Protein AF-A0A3M1RI27-F1 (afdb_monomer_lite)

Radius of gyration: 29.54 Å; chains: 1; bounding box: 49×70×90 Å

Foldseek 3Di:
DDDDPVVVVVVVVVVVVVVQFFDWDWDAAPPQWIWIWGDSDPQKIKTKIFAQAQAKDQKGFFPKDFAPAFFDPVFKFKAKPVRHTWDWPDDDRGMTTTMHRGIAGHRGMIIMIIGTDGDPPPPPPPPPDDPDPDDDDDDDDDDDDDDDDDDDDDDDDDDDDDDDDDDDDDDDDDDDDDDDDDDDPPPVVVVVVVVVVVVVVVVVVVVD

Structure (mmCIF, N/CA/C/O backbone):
data_AF-A0A3M1RI27-F1
#
_entry.id   AF-A0A3M1RI27-F1
#
loop_
_atom_site.group_PDB
_atom_site.id
_atom_site.type_symbol
_atom_site.label_atom_id
_atom_site.label_alt_id
_atom_site.label_comp_id
_atom_site.label_asym_id
_atom_site.label_entity_id
_atom_site.label_seq_id
_atom_site.pdbx_PDB_ins_code
_atom_site.Cartn_x
_atom_site.Cartn_y
_atom_site.Cartn_z
_atom_site.occupancy
_atom_site.B_iso_or_equiv
_atom_site.auth_seq_id
_atom_site.auth_comp_id
_atom_site.auth_asym_id
_atom_site.auth_atom_id
_atom_site.pdbx_PDB_model_num
ATOM 1 N N . MET A 1 1 ? 31.074 27.716 27.803 1.00 48.69 1 MET A N 1
ATOM 2 C CA . MET A 1 1 ? 30.102 28.712 27.300 1.00 48.69 1 MET A CA 1
ATOM 3 C C . MET A 1 1 ? 28.713 28.119 27.474 1.00 48.69 1 MET A C 1
ATOM 5 O O . MET A 1 1 ? 28.502 27.005 27.017 1.00 48.69 1 MET A O 1
ATOM 9 N N . ARG A 1 2 ? 27.820 28.765 28.236 1.00 48.16 2 ARG A N 1
ATOM 10 C CA . ARG A 1 2 ? 26.441 28.278 28.415 1.00 48.16 2 ARG A CA 1
ATOM 11 C C . ARG A 1 2 ? 25.601 28.774 27.231 1.00 48.16 2 ARG A C 1
ATOM 13 O O . ARG A 1 2 ? 25.701 29.964 26.936 1.00 48.16 2 ARG A O 1
ATOM 20 N N . PRO A 1 3 ? 24.825 27.915 26.551 1.00 52.50 3 PRO A N 1
ATOM 21 C CA . PRO A 1 3 ? 23.955 28.362 25.471 1.00 52.50 3 PRO A CA 1
ATOM 22 C C . PRO A 1 3 ? 22.961 29.392 26.017 1.00 52.50 3 PRO A C 1
ATOM 24 O O . PRO A 1 3 ? 22.387 29.207 27.092 1.00 52.50 3 PRO A O 1
ATOM 27 N N . GLY A 1 4 ? 22.813 30.509 25.303 1.00 67.56 4 GLY A N 1
ATOM 28 C CA . GLY A 1 4 ? 21.856 31.552 25.662 1.00 67.56 4 GLY A CA 1
ATOM 29 C C . GLY A 1 4 ? 20.409 31.043 25.588 1.00 67.56 4 GLY A C 1
ATOM 30 O O . GLY A 1 4 ? 20.142 30.037 24.927 1.00 67.56 4 GLY A O 1
ATOM 31 N N . PRO A 1 5 ? 19.451 31.743 26.215 1.00 69.00 5 PRO A N 1
ATOM 32 C CA . PRO A 1 5 ? 18.048 31.320 26.258 1.00 69.00 5 PRO A CA 1
ATOM 33 C C . PRO A 1 5 ? 17.435 31.124 24.861 1.00 69.00 5 PRO A C 1
ATOM 35 O O . PRO A 1 5 ? 16.625 30.223 24.676 1.00 69.00 5 PRO A O 1
ATOM 38 N N . ALA A 1 6 ? 17.879 31.889 23.858 1.00 65.31 6 ALA A N 1
ATOM 39 C CA . ALA A 1 6 ? 17.462 31.722 22.464 1.00 65.31 6 ALA A CA 1
ATOM 40 C C . ALA A 1 6 ? 17.977 30.417 21.826 1.00 65.31 6 ALA A C 1
ATOM 42 O O . ALA A 1 6 ? 17.242 29.755 21.099 1.00 65.31 6 ALA A O 1
ATOM 43 N N . ALA A 1 7 ? 19.211 30.011 22.140 1.00 67.62 7 ALA A N 1
ATOM 44 C CA . ALA A 1 7 ? 19.771 28.744 21.675 1.00 67.62 7 ALA A CA 1
ATOM 45 C C . ALA A 1 7 ? 19.064 27.555 22.340 1.00 67.62 7 ALA A C 1
ATOM 47 O O . ALA A 1 7 ? 18.801 26.549 21.692 1.00 67.62 7 ALA A O 1
ATOM 48 N N . LEU A 1 8 ? 18.686 27.695 23.614 1.00 64.94 8 LEU A N 1
ATOM 49 C CA . LEU A 1 8 ? 17.921 26.672 24.324 1.00 64.94 8 LEU A CA 1
ATOM 50 C C . LEU A 1 8 ? 16.505 26.519 23.749 1.00 64.94 8 LEU A C 1
ATOM 52 O O . LEU A 1 8 ? 16.037 25.398 23.588 1.00 64.94 8 LEU A O 1
ATOM 56 N N . LEU A 1 9 ? 15.859 27.632 23.380 1.00 66.38 9 LEU A N 1
ATOM 57 C CA . LEU A 1 9 ? 14.550 27.627 22.723 1.00 66.38 9 LEU A CA 1
ATOM 58 C C . LEU A 1 9 ? 14.619 26.986 21.330 1.00 66.38 9 LEU A C 1
ATOM 60 O O . LEU A 1 9 ? 13.767 26.171 20.995 1.00 66.38 9 LEU A O 1
ATOM 64 N N . ALA A 1 10 ? 15.654 27.305 20.546 1.00 63.41 10 ALA A N 1
ATOM 65 C CA . ALA A 1 10 ? 15.881 26.711 19.230 1.00 63.41 10 ALA A CA 1
ATOM 66 C C . ALA A 1 10 ? 16.140 25.198 19.315 1.00 63.41 10 ALA A C 1
ATOM 68 O O . ALA A 1 10 ? 15.596 24.440 18.517 1.00 63.41 10 ALA A O 1
ATOM 69 N N . ILE A 1 11 ? 16.903 24.746 20.316 1.00 65.00 11 ILE A N 1
ATOM 70 C CA . ILE A 1 11 ? 17.117 23.316 20.583 1.00 65.00 11 ILE A CA 1
ATOM 71 C C . ILE A 1 11 ? 15.805 22.644 21.007 1.00 65.00 11 ILE A C 1
ATOM 73 O O . ILE A 1 11 ? 15.515 21.549 20.535 1.00 65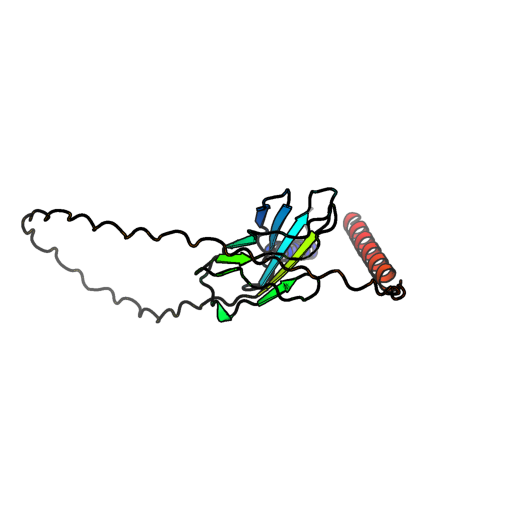.00 11 ILE A O 1
ATOM 77 N N . LEU A 1 12 ? 14.987 23.295 21.844 1.00 58.31 12 LEU A N 1
ATOM 78 C CA . LEU A 1 12 ? 13.684 22.758 22.252 1.00 58.31 12 LEU A CA 1
ATOM 79 C C . LEU A 1 12 ? 12.714 22.638 21.066 1.00 58.31 12 LEU A C 1
ATOM 81 O O . LEU A 1 12 ? 12.042 21.622 20.925 1.00 58.31 12 LEU A O 1
ATOM 85 N N . LEU A 1 13 ? 12.668 23.656 20.201 1.00 55.56 13 LEU A N 1
ATOM 86 C CA . LEU A 1 13 ? 11.855 23.674 18.980 1.00 55.56 13 LEU A CA 1
ATOM 87 C C . LEU A 1 13 ? 12.312 22.603 17.980 1.00 55.56 13 LEU A C 1
ATOM 89 O O . LEU A 1 13 ? 11.476 21.909 17.405 1.00 55.56 13 LEU A O 1
ATOM 93 N N . LEU A 1 14 ? 13.624 22.415 17.814 1.00 51.75 14 LEU A N 1
ATOM 94 C CA . LEU A 1 14 ? 14.180 21.387 16.932 1.00 51.75 14 LEU A CA 1
ATOM 95 C C . LEU A 1 14 ? 13.953 19.968 17.483 1.00 51.75 14 LEU A C 1
ATOM 97 O O . LEU A 1 14 ? 13.634 19.055 16.724 1.00 51.75 14 LEU A O 1
ATOM 101 N N . ALA A 1 15 ? 14.049 19.784 18.802 1.00 47.53 15 ALA A N 1
ATOM 102 C CA . ALA A 1 15 ? 13.750 18.513 19.458 1.00 47.53 15 ALA A CA 1
ATOM 103 C C . ALA A 1 15 ? 12.251 18.169 19.408 1.00 47.53 15 ALA A C 1
ATOM 105 O O . ALA A 1 15 ? 11.899 17.009 19.210 1.00 47.53 15 ALA A O 1
ATOM 106 N N . ALA A 1 16 ? 11.365 19.165 19.524 1.00 48.47 16 ALA A N 1
ATOM 107 C CA . ALA A 1 16 ? 9.922 18.972 19.391 1.00 48.47 16 ALA A CA 1
ATOM 108 C C . ALA A 1 16 ? 9.515 18.574 17.960 1.00 48.47 16 ALA A C 1
ATOM 110 O O . ALA A 1 16 ? 8.649 17.720 17.792 1.00 48.47 16 ALA A O 1
ATOM 111 N N . ALA A 1 17 ? 10.176 19.126 16.936 1.00 46.75 17 ALA A N 1
ATOM 112 C CA . ALA A 1 17 ? 9.945 18.746 15.540 1.00 46.75 17 ALA A CA 1
ATOM 113 C C . ALA A 1 17 ? 10.439 17.321 15.217 1.00 46.75 17 ALA A C 1
ATOM 115 O O . ALA A 1 17 ? 9.828 16.622 14.414 1.00 46.75 17 ALA A O 1
ATOM 116 N N . ALA A 1 18 ? 11.514 16.862 15.865 1.00 47.16 18 ALA A N 1
ATOM 117 C CA . ALA A 1 18 ? 12.015 15.494 15.708 1.00 47.16 18 ALA A CA 1
ATOM 118 C C . ALA A 1 18 ? 11.175 14.445 16.466 1.00 47.16 18 ALA A C 1
ATOM 120 O O . ALA A 1 18 ? 11.211 13.266 16.122 1.00 47.16 18 ALA A O 1
ATOM 121 N N . ALA A 1 19 ? 10.406 14.859 17.480 1.00 45.66 19 ALA A N 1
ATOM 122 C CA . ALA A 1 19 ? 9.627 13.960 18.332 1.00 45.66 19 ALA A CA 1
ATOM 123 C C . ALA A 1 19 ? 8.289 13.497 17.723 1.00 45.66 19 ALA A C 1
ATOM 125 O O . ALA A 1 19 ? 7.669 12.592 18.277 1.00 45.66 19 ALA A O 1
ATOM 126 N N . SER A 1 20 ? 7.835 14.080 16.603 1.00 50.16 20 SER A N 1
ATOM 127 C CA . SER A 1 20 ? 6.576 13.684 15.944 1.00 50.16 20 SER A CA 1
ATOM 128 C C . SER A 1 20 ? 6.766 12.873 14.657 1.00 50.16 20 SER A C 1
ATOM 130 O O . SER A 1 20 ? 5.820 12.728 13.881 1.00 50.16 20 SER A O 1
ATOM 132 N N . ALA A 1 21 ? 7.969 12.361 14.388 1.00 54.22 21 ALA A N 1
ATOM 133 C CA . ALA A 1 21 ? 8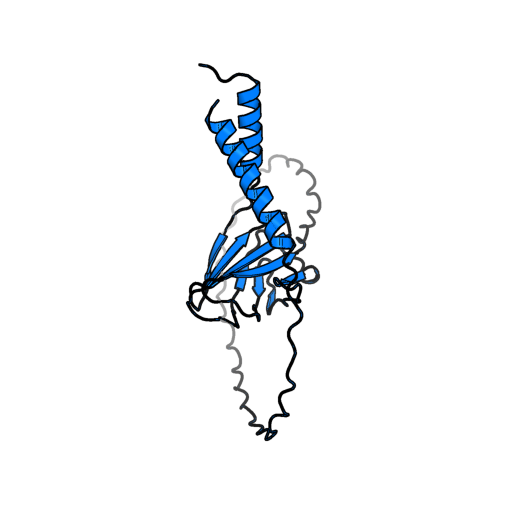.176 11.487 13.242 1.00 54.22 21 ALA A CA 1
ATOM 134 C C . ALA A 1 21 ? 7.445 10.156 13.477 1.00 54.22 21 ALA A C 1
ATOM 136 O O . ALA A 1 21 ? 7.766 9.408 14.400 1.00 54.22 21 ALA A O 1
ATOM 137 N N . ALA A 1 22 ? 6.44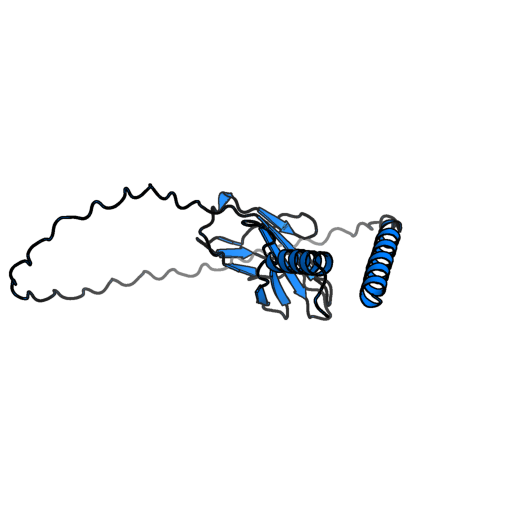2 9.882 12.645 1.00 62.84 22 ALA A N 1
ATOM 138 C CA . ALA A 1 22 ? 5.734 8.613 12.631 1.00 62.84 22 ALA A CA 1
ATOM 139 C C . ALA A 1 22 ? 6.709 7.429 12.509 1.00 62.84 22 ALA A C 1
ATOM 141 O O . ALA A 1 22 ? 7.702 7.550 11.782 1.00 62.84 22 ALA A O 1
ATOM 142 N N . PRO A 1 23 ? 6.441 6.286 13.166 1.00 64.69 23 PRO A N 1
ATOM 143 C CA . PRO A 1 23 ? 7.264 5.095 12.999 1.00 64.69 23 PRO A CA 1
ATOM 144 C C . PRO A 1 23 ? 7.337 4.713 11.514 1.00 64.69 23 PRO A C 1
ATOM 146 O O . PRO A 1 23 ? 6.322 4.677 10.816 1.00 64.69 23 PRO A O 1
ATOM 149 N N . ILE A 1 24 ? 8.563 4.481 11.040 1.00 78.38 24 ILE A N 1
ATOM 150 C CA . ILE A 1 24 ? 8.859 4.026 9.682 1.00 78.38 24 ILE A CA 1
ATOM 151 C C . ILE A 1 24 ? 9.157 2.534 9.774 1.00 78.38 24 ILE A C 1
ATOM 153 O O . ILE A 1 24 ? 10.177 2.143 10.343 1.00 78.38 24 ILE A O 1
ATOM 157 N N . GLU A 1 25 ? 8.286 1.704 9.212 1.00 86.00 25 GLU A N 1
ATOM 158 C CA . GLU A 1 25 ? 8.499 0.258 9.135 1.00 86.00 25 GLU A CA 1
ATOM 159 C C . GLU A 1 25 ? 8.934 -0.122 7.722 1.00 86.00 25 GLU A C 1
ATOM 161 O O . GLU A 1 25 ? 8.322 0.309 6.747 1.00 86.00 25 GLU A O 1
ATOM 166 N N . ARG A 1 26 ? 9.999 -0.923 7.601 1.00 89.50 26 ARG A N 1
ATOM 167 C CA . ARG A 1 26 ? 10.452 -1.477 6.320 1.00 89.50 26 ARG A CA 1
ATOM 168 C C . ARG A 1 26 ? 10.297 -2.991 6.326 1.00 89.50 26 ARG A C 1
ATOM 170 O O . ARG A 1 26 ? 10.786 -3.661 7.233 1.00 89.50 26 ARG A O 1
ATOM 177 N N . THR A 1 27 ? 9.682 -3.525 5.282 1.00 92.25 27 THR A N 1
ATOM 178 C CA . THR A 1 27 ? 9.481 -4.960 5.076 1.00 92.25 27 THR A CA 1
ATOM 179 C C . THR A 1 27 ? 9.906 -5.324 3.662 1.00 92.25 27 THR A C 1
ATOM 181 O O . THR A 1 27 ? 9.570 -4.622 2.716 1.00 92.25 27 THR A O 1
ATOM 184 N N . GLU A 1 28 ? 10.657 -6.408 3.497 1.00 93.56 28 GLU A N 1
ATOM 185 C CA . GLU A 1 28 ? 11.000 -6.907 2.163 1.00 93.56 28 GLU A CA 1
ATOM 186 C C . GLU A 1 28 ? 9.857 -7.779 1.630 1.00 93.56 28 GLU A C 1
ATOM 188 O O . GLU A 1 28 ? 9.386 -8.692 2.311 1.00 93.56 28 GLU A O 1
ATOM 193 N N . LEU A 1 29 ? 9.400 -7.472 0.419 1.00 92.50 29 LEU A N 1
ATOM 194 C CA . LEU A 1 29 ? 8.396 -8.224 -0.322 1.00 92.50 29 LEU A CA 1
ATOM 195 C C . LEU A 1 29 ? 9.076 -9.140 -1.349 1.00 92.50 29 LEU A C 1
ATOM 197 O O . LEU A 1 29 ? 10.262 -9.012 -1.671 1.00 92.50 29 LEU A O 1
ATOM 201 N N . ALA A 1 30 ? 8.301 -10.071 -1.902 1.00 90.25 30 ALA A N 1
ATOM 202 C CA . ALA A 1 30 ? 8.761 -10.897 -3.009 1.00 90.25 30 ALA A CA 1
ATOM 203 C C . ALA A 1 30 ? 9.161 -10.038 -4.226 1.00 90.25 30 ALA A C 1
ATOM 205 O O . ALA A 1 30 ? 8.657 -8.937 -4.438 1.00 90.25 30 ALA A O 1
ATOM 206 N N . GLY A 1 31 ? 10.074 -10.562 -5.049 1.00 89.56 31 GLY A N 1
ATOM 207 C CA . GLY A 1 31 ? 10.472 -9.897 -6.293 1.00 89.56 31 GLY A CA 1
ATOM 208 C C . GLY A 1 31 ? 11.436 -8.719 -6.121 1.00 89.56 31 GLY A C 1
ATOM 209 O O . GLY A 1 31 ? 11.497 -7.872 -7.007 1.00 89.56 31 GLY A O 1
ATOM 210 N N . ASN A 1 32 ? 12.207 -8.676 -5.025 1.00 94.19 32 ASN A N 1
ATOM 211 C CA . ASN A 1 32 ? 13.202 -7.626 -4.749 1.00 94.19 32 ASN A CA 1
ATOM 212 C C . ASN A 1 32 ? 12.566 -6.223 -4.655 1.00 94.19 32 ASN A C 1
ATOM 214 O O . ASN A 1 32 ? 13.067 -5.240 -5.207 1.00 94.19 32 ASN A O 1
ATOM 218 N N . ILE A 1 33 ? 11.418 -6.166 -3.977 1.00 95.62 33 ILE A N 1
ATOM 219 C CA . ILE A 1 33 ? 10.668 -4.948 -3.682 1.00 95.62 33 ILE A CA 1
ATOM 220 C C . ILE A 1 33 ? 10.691 -4.731 -2.172 1.00 95.62 33 ILE A C 1
ATOM 222 O O . ILE A 1 33 ? 10.408 -5.661 -1.425 1.00 95.62 33 ILE A O 1
ATOM 226 N N . SER A 1 34 ? 10.944 -3.511 -1.708 1.00 95.25 34 SER A N 1
ATOM 227 C CA . SER A 1 34 ? 10.737 -3.170 -0.295 1.00 95.25 34 SER A CA 1
ATOM 228 C C . SER A 1 34 ? 9.443 -2.392 -0.113 1.00 95.25 34 SER A C 1
ATOM 230 O O . SER A 1 34 ? 9.173 -1.451 -0.854 1.00 95.25 34 SER A O 1
ATOM 232 N N . LEU A 1 35 ? 8.679 -2.734 0.913 1.00 95.62 35 LEU A N 1
ATOM 233 C CA . LEU A 1 35 ? 7.596 -1.924 1.444 1.00 95.62 35 LEU A CA 1
ATOM 234 C C . LEU A 1 35 ? 8.139 -1.032 2.559 1.00 95.62 35 LEU A C 1
ATOM 236 O O . LEU A 1 35 ? 8.796 -1.515 3.479 1.00 95.62 35 LEU A O 1
ATOM 240 N N . ILE A 1 36 ? 7.849 0.261 2.489 1.00 94.69 36 ILE A N 1
ATOM 241 C CA . ILE A 1 36 ? 8.077 1.218 3.569 1.00 94.69 36 ILE A CA 1
ATOM 242 C C . ILE A 1 36 ? 6.720 1.788 3.970 1.00 94.69 36 ILE A C 1
ATOM 244 O O . ILE A 1 36 ? 6.064 2.448 3.166 1.00 94.69 36 ILE A O 1
ATOM 248 N N . THR A 1 37 ? 6.320 1.554 5.212 1.00 93.50 37 THR A N 1
ATOM 249 C CA . THR A 1 37 ? 5.065 2.039 5.786 1.00 93.50 37 THR A CA 1
ATOM 250 C C . THR A 1 37 ? 5.353 3.224 6.694 1.00 93.50 37 THR A C 1
ATOM 252 O O . THR A 1 37 ? 6.189 3.138 7.594 1.00 93.50 37 THR A O 1
AT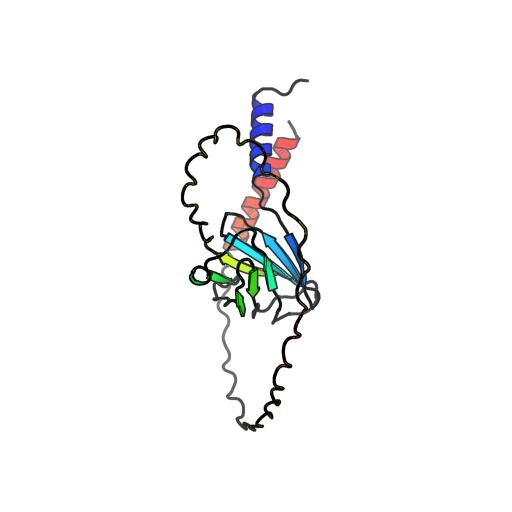OM 255 N N . THR A 1 38 ? 4.652 4.333 6.473 1.00 91.62 38 THR A N 1
ATOM 256 C CA . THR A 1 38 ? 4.684 5.511 7.349 1.00 91.62 38 THR A CA 1
ATOM 257 C C . THR A 1 38 ? 3.265 5.946 7.696 1.00 91.62 38 THR A C 1
ATOM 259 O O . THR A 1 38 ? 2.348 5.743 6.904 1.00 91.62 38 THR A O 1
ATOM 262 N N . SER A 1 39 ? 3.061 6.533 8.879 1.00 89.69 39 SER A N 1
ATOM 263 C CA . SER A 1 39 ? 1.737 6.975 9.349 1.00 89.69 39 SER A CA 1
ATOM 264 C C . SER A 1 39 ? 1.783 8.420 9.848 1.00 89.69 39 SER A C 1
ATOM 266 O O . SER A 1 39 ? 1.931 8.650 11.045 1.00 89.69 39 SER A O 1
ATOM 268 N N . PRO A 1 40 ? 1.735 9.417 8.948 1.00 83.75 40 PRO A N 1
ATOM 269 C CA . PRO A 1 40 ? 1.915 10.819 9.331 1.00 83.75 40 PRO A CA 1
ATOM 270 C C . PRO A 1 40 ? 0.827 11.325 10.291 1.00 83.75 40 PRO A C 1
ATOM 272 O O . PRO A 1 40 ? 1.078 12.256 11.051 1.00 83.75 40 PRO A O 1
ATOM 275 N N . GLU A 1 41 ? -0.353 10.704 10.283 1.00 85.50 41 GLU A N 1
ATOM 276 C CA . GLU A 1 41 ? -1.444 10.970 11.216 1.00 85.50 41 GLU A CA 1
ATOM 277 C C . GLU A 1 41 ? -2.219 9.683 11.530 1.00 85.50 41 GLU A C 1
ATOM 279 O O . GLU A 1 41 ? -2.170 8.702 10.783 1.00 85.50 41 GLU A O 1
ATOM 284 N N . ALA A 1 42 ? -2.937 9.675 12.656 1.00 83.75 42 ALA A N 1
ATOM 285 C CA . ALA A 1 42 ? -3.719 8.516 13.071 1.00 83.75 42 ALA A CA 1
ATOM 286 C C . ALA A 1 42 ? -4.807 8.194 12.036 1.00 83.75 42 ALA A C 1
ATOM 288 O O . ALA A 1 42 ? -5.627 9.047 11.705 1.00 83.75 42 ALA A O 1
ATOM 289 N N . GLY A 1 43 ? -4.826 6.951 11.555 1.00 87.31 43 GLY A N 1
ATOM 290 C CA . GLY A 1 43 ? -5.765 6.526 10.517 1.00 87.31 43 GLY A CA 1
ATOM 291 C C . GLY A 1 43 ? -5.317 6.844 9.092 1.00 87.31 43 GLY A C 1
ATOM 292 O O . GLY A 1 43 ? -6.046 6.518 8.166 1.00 87.31 43 GLY A O 1
ATOM 293 N N . TYR A 1 44 ? -4.131 7.421 8.883 1.00 91.62 44 TYR A N 1
ATOM 294 C CA . TYR A 1 44 ? -3.566 7.631 7.552 1.00 91.62 44 TYR A CA 1
ATOM 295 C C . TYR A 1 44 ? -2.192 6.979 7.431 1.00 91.62 44 TYR A C 1
ATOM 297 O O . TYR A 1 44 ? -1.340 7.098 8.317 1.00 91.62 44 TYR A O 1
ATOM 305 N N . TYR A 1 45 ? -1.968 6.307 6.308 1.00 92.88 45 TYR A N 1
ATOM 306 C CA . TYR A 1 45 ? -0.755 5.564 6.012 1.00 92.88 45 TYR A CA 1
ATOM 307 C C . TYR A 1 45 ? -0.284 5.851 4.589 1.00 92.88 45 TYR A C 1
ATOM 309 O O . TYR A 1 45 ? -1.080 5.975 3.658 1.00 92.88 45 TYR A O 1
ATOM 317 N N . ILE A 1 46 ? 1.031 5.914 4.412 1.00 94.50 46 ILE A N 1
ATOM 318 C CA . ILE A 1 46 ? 1.680 5.954 3.105 1.00 94.50 46 ILE A CA 1
ATOM 319 C C . ILE A 1 46 ? 2.501 4.677 2.979 1.00 94.50 46 ILE A C 1
ATOM 321 O O . ILE A 1 46 ? 3.424 4.439 3.758 1.00 94.50 46 ILE A O 1
ATOM 325 N N . LEU A 1 47 ? 2.154 3.863 1.988 1.00 95.44 47 LEU A N 1
ATOM 326 C CA . LEU A 1 47 ? 2.834 2.615 1.670 1.00 95.44 47 LEU A CA 1
ATOM 327 C C . LEU A 1 47 ? 3.699 2.857 0.439 1.00 95.44 47 LEU A C 1
ATOM 329 O O . LEU A 1 47 ? 3.178 2.963 -0.669 1.00 95.44 47 LEU A O 1
ATOM 333 N N . ALA A 1 48 ? 5.008 2.992 0.620 1.00 95.50 48 ALA A N 1
ATOM 334 C CA . ALA A 1 48 ? 5.947 3.157 -0.480 1.00 95.50 48 ALA A CA 1
ATOM 335 C C . ALA A 1 48 ? 6.525 1.800 -0.898 1.00 95.50 48 ALA A C 1
ATOM 337 O O . ALA A 1 48 ? 7.096 1.081 -0.083 1.00 95.50 48 ALA A O 1
ATOM 338 N N . LEU A 1 49 ? 6.395 1.470 -2.179 1.00 96.38 49 LEU A N 1
ATOM 339 C CA . LEU A 1 49 ? 6.941 0.263 -2.795 1.00 96.38 49 LEU A CA 1
ATOM 340 C C . LEU A 1 49 ? 8.208 0.653 -3.546 1.00 96.38 49 LEU A C 1
ATOM 342 O O . LEU A 1 49 ? 8.125 1.398 -4.517 1.00 96.38 49 LEU A O 1
ATOM 346 N N . VAL A 1 50 ? 9.367 0.180 -3.108 1.00 96.19 50 VAL A N 1
ATOM 347 C CA . VAL A 1 50 ? 10.665 0.490 -3.716 1.00 96.19 50 VAL A CA 1
ATOM 348 C C . VAL A 1 50 ? 11.106 -0.683 -4.575 1.00 96.19 50 VAL A C 1
ATOM 350 O O . VAL A 1 50 ? 11.277 -1.785 -4.063 1.00 96.19 50 VAL A O 1
ATOM 353 N N . ASN A 1 51 ? 11.297 -0.445 -5.869 1.00 96.62 51 ASN A N 1
ATOM 354 C CA . ASN A 1 51 ? 11.783 -1.446 -6.805 1.00 96.62 51 ASN A CA 1
ATOM 355 C C . ASN A 1 51 ? 13.311 -1.441 -6.842 1.00 96.62 51 ASN A C 1
ATOM 357 O O . ASN A 1 51 ? 13.897 -0.479 -7.318 1.00 96.62 51 ASN A O 1
ATOM 361 N N . HIS A 1 52 ? 13.958 -2.518 -6.393 1.00 96.44 52 HIS A N 1
ATOM 362 C CA . HIS A 1 52 ? 15.423 -2.654 -6.466 1.00 96.44 52 HIS A CA 1
ATOM 363 C C . HIS A 1 52 ? 15.900 -3.373 -7.730 1.00 96.44 52 HIS A C 1
ATOM 365 O O . HIS A 1 52 ? 17.088 -3.653 -7.877 1.00 96.44 52 HIS A O 1
ATOM 371 N N . ASN A 1 53 ? 14.985 -3.700 -8.643 1.00 95.50 53 ASN A N 1
ATOM 372 C CA . ASN A 1 53 ? 15.327 -4.280 -9.932 1.00 95.50 53 ASN A CA 1
ATOM 373 C C . ASN A 1 53 ? 15.723 -3.188 -10.935 1.00 95.50 53 ASN A C 1
ATOM 375 O O . ASN A 1 53 ? 15.241 -2.055 -10.893 1.00 95.50 53 ASN A O 1
ATOM 379 N N . ASP A 1 54 ? 16.528 -3.579 -11.915 1.00 96.62 54 ASP A N 1
ATOM 380 C CA . ASP A 1 54 ? 16.899 -2.794 -13.096 1.00 96.62 54 ASP A CA 1
ATOM 381 C C . ASP A 1 54 ? 15.852 -2.867 -14.227 1.00 96.62 54 ASP A C 1
ATOM 383 O O . ASP A 1 54 ? 16.081 -2.389 -15.338 1.00 96.62 54 ASP A O 1
ATOM 387 N N . ARG A 1 55 ? 14.666 -3.412 -13.934 1.00 95.19 55 ARG A N 1
ATOM 388 C CA . ARG A 1 55 ? 13.540 -3.557 -14.862 1.00 95.19 55 ARG A CA 1
ATOM 389 C C . ARG A 1 55 ? 12.220 -3.119 -14.238 1.00 95.19 55 ARG A C 1
ATOM 391 O O . ARG A 1 55 ? 12.089 -3.037 -13.017 1.00 95.19 55 ARG A O 1
ATOM 398 N N . ASN A 1 56 ? 11.229 -2.901 -15.098 1.00 96.19 56 ASN A N 1
ATOM 399 C CA . ASN A 1 56 ? 9.862 -2.603 -14.685 1.00 96.19 56 ASN A CA 1
ATOM 400 C C . ASN A 1 56 ? 9.243 -3.773 -13.913 1.00 96.19 56 ASN A C 1
ATOM 402 O O . ASN A 1 56 ? 9.377 -4.931 -14.316 1.00 96.19 56 ASN A O 1
ATOM 406 N N . VAL A 1 57 ? 8.493 -3.447 -12.861 1.00 94.81 57 VAL A N 1
ATOM 407 C CA . VAL A 1 57 ? 7.606 -4.380 -12.156 1.00 94.81 57 VAL A CA 1
ATOM 408 C C . VAL A 1 57 ? 6.190 -3.832 -12.254 1.00 94.81 57 VAL A C 1
ATOM 410 O O . VAL A 1 57 ? 5.916 -2.743 -11.771 1.00 94.81 57 VAL A O 1
ATOM 413 N N . THR A 1 58 ? 5.293 -4.546 -12.923 1.00 91.94 58 THR A N 1
ATOM 414 C CA . THR A 1 58 ? 3.923 -4.068 -13.195 1.00 91.94 58 THR A CA 1
ATOM 415 C C . THR A 1 58 ? 2.898 -4.557 -12.183 1.00 91.94 58 THR A C 1
ATOM 417 O O . THR A 1 58 ? 1.768 -4.078 -12.176 1.00 91.94 58 THR A O 1
ATOM 420 N N . PHE A 1 59 ? 3.288 -5.516 -11.349 1.00 92.56 59 PHE A N 1
ATOM 421 C CA . PHE A 1 59 ? 2.395 -6.196 -10.433 1.00 92.56 59 PHE A CA 1
ATOM 422 C C . PHE A 1 59 ? 3.146 -6.567 -9.158 1.00 92.56 59 PHE A C 1
ATOM 424 O O . PHE A 1 59 ? 4.191 -7.218 -9.222 1.00 92.56 59 PHE A O 1
ATOM 431 N N . VAL A 1 60 ? 2.614 -6.146 -8.012 1.00 93.62 60 VAL A N 1
ATOM 432 C CA . VAL A 1 60 ? 3.115 -6.531 -6.689 1.00 93.62 60 VAL A CA 1
ATOM 433 C C . VAL A 1 60 ? 1.940 -7.004 -5.846 1.00 93.62 60 VAL A C 1
ATOM 435 O O . VAL A 1 60 ? 1.028 -6.235 -5.542 1.00 93.62 60 VAL A O 1
ATOM 438 N N . GLU A 1 61 ? 1.973 -8.274 -5.466 1.00 92.94 61 GLU A N 1
ATOM 439 C CA . GLU A 1 61 ? 1.005 -8.897 -4.565 1.00 92.94 61 GLU A CA 1
ATOM 440 C C . GLU A 1 61 ? 1.550 -8.982 -3.136 1.00 92.94 61 GLU A C 1
ATOM 442 O O . GLU A 1 61 ? 2.737 -8.770 -2.884 1.00 92.94 61 GLU A O 1
ATOM 447 N N . GLY A 1 62 ? 0.676 -9.310 -2.185 1.00 89.12 62 GLY A N 1
ATOM 448 C CA . GLY A 1 62 ? 1.109 -9.598 -0.819 1.00 89.12 62 GLY A CA 1
ATOM 449 C C . GLY A 1 62 ? 1.482 -8.361 0.002 1.00 89.12 62 GLY A C 1
ATOM 450 O O . GLY A 1 62 ? 2.218 -8.483 0.979 1.00 89.12 62 GLY A O 1
ATOM 451 N N . ILE A 1 63 ? 0.996 -7.172 -0.372 1.00 93.75 63 ILE A N 1
ATOM 452 C CA . ILE A 1 63 ? 1.280 -5.927 0.354 1.00 93.75 63 ILE A CA 1
ATOM 453 C C . ILE A 1 63 ? 0.412 -5.903 1.612 1.00 93.75 63 ILE A C 1
ATOM 455 O O . ILE A 1 63 ? -0.729 -5.442 1.591 1.00 93.75 63 ILE A O 1
ATOM 459 N N . GLY A 1 64 ? 0.939 -6.475 2.690 1.00 92.19 64 GLY A N 1
ATOM 460 C CA . GLY A 1 64 ? 0.265 -6.569 3.978 1.00 92.19 64 GLY A CA 1
ATOM 461 C C . GLY A 1 64 ? 0.647 -5.427 4.909 1.00 92.19 64 GLY A C 1
ATOM 462 O O . GLY A 1 64 ? 1.825 -5.112 5.068 1.00 92.19 64 GLY A O 1
ATOM 463 N N . ILE A 1 65 ? -0.350 -4.856 5.575 1.00 92.00 65 ILE A N 1
ATOM 464 C CA . ILE A 1 65 ? -0.158 -3.919 6.680 1.00 92.00 65 ILE A CA 1
ATOM 465 C C . ILE A 1 65 ? -0.855 -4.433 7.931 1.00 92.00 65 ILE A C 1
ATOM 467 O O . ILE A 1 65 ? -1.958 -4.976 7.863 1.00 92.00 65 ILE A O 1
ATOM 471 N N . ASN A 1 66 ? -0.206 -4.237 9.076 1.00 90.88 66 ASN A N 1
ATOM 472 C CA . ASN A 1 66 ? -0.762 -4.543 10.385 1.00 90.88 66 ASN A CA 1
ATOM 473 C C . ASN A 1 66 ? -0.956 -3.241 11.154 1.00 90.88 66 ASN A C 1
ATOM 475 O O . ASN A 1 66 ? -0.083 -2.377 11.184 1.00 90.88 66 ASN A O 1
ATOM 479 N N . LEU A 1 67 ? -2.120 -3.110 11.768 1.00 88.38 67 LEU A N 1
ATOM 480 C CA . LEU A 1 67 ? -2.557 -1.928 12.483 1.00 88.38 67 LEU A CA 1
ATOM 481 C C . LEU A 1 67 ? -2.608 -2.245 13.975 1.00 88.38 67 LEU A C 1
ATOM 483 O O . LEU A 1 67 ? -2.888 -3.367 14.396 1.00 88.38 67 LEU A O 1
ATOM 487 N N . SER A 1 68 ? -2.339 -1.242 14.802 1.00 85.75 68 SER A N 1
ATOM 488 C CA . SER A 1 68 ? -2.340 -1.398 16.259 1.00 85.75 68 SER A CA 1
ATOM 489 C C . SER A 1 68 ? -3.746 -1.423 16.871 1.00 85.75 68 SER A C 1
ATOM 491 O O . SER A 1 68 ? -3.889 -1.739 18.051 1.00 85.75 68 SER A O 1
ATOM 493 N N . TYR A 1 69 ? -4.780 -1.120 16.086 1.00 88.06 69 TYR A N 1
ATOM 494 C CA . TYR A 1 69 ? -6.170 -0.998 16.516 1.00 88.06 69 TYR A CA 1
ATOM 495 C C . TYR A 1 69 ? -7.119 -1.718 15.548 1.00 88.06 69 TYR A C 1
ATOM 497 O O . TYR A 1 69 ? -6.780 -1.886 14.372 1.00 88.06 69 TYR A O 1
ATOM 505 N N . PRO A 1 70 ? -8.304 -2.142 16.026 1.00 89.75 70 PRO A N 1
ATOM 506 C CA . PRO A 1 70 ? -9.333 -2.701 15.164 1.00 89.75 70 PRO A CA 1
ATOM 507 C C . PRO A 1 70 ? -9.856 -1.656 14.171 1.00 89.75 70 PRO A C 1
ATOM 509 O O . PRO A 1 70 ? -10.071 -0.495 14.533 1.00 89.75 70 PRO A O 1
ATOM 512 N N . ILE A 1 71 ? -10.073 -2.064 12.924 1.00 90.69 71 ILE A N 1
ATOM 513 C CA . ILE A 1 71 ? -10.527 -1.183 11.839 1.00 90.69 71 ILE A CA 1
ATOM 514 C C . ILE A 1 71 ? -11.968 -1.441 11.432 1.00 90.69 71 ILE A C 1
ATOM 516 O O . ILE A 1 71 ? -12.454 -2.565 11.492 1.00 90.69 71 ILE A O 1
ATOM 520 N N . ASP A 1 72 ? -12.634 -0.382 10.975 1.00 89.69 72 ASP A N 1
ATOM 521 C CA . ASP A 1 72 ? -13.917 -0.478 10.286 1.00 89.69 72 ASP A CA 1
ATOM 522 C C . ASP A 1 72 ? -13.661 -0.766 8.794 1.00 89.69 72 ASP A C 1
ATOM 524 O O . ASP A 1 72 ? -13.165 0.126 8.094 1.00 89.69 72 ASP A O 1
ATOM 528 N N . PRO A 1 73 ? -13.991 -1.963 8.270 1.00 86.88 73 PRO A N 1
ATOM 529 C CA . PRO A 1 73 ? -13.744 -2.303 6.869 1.00 86.88 73 PRO A CA 1
ATOM 530 C C . PRO A 1 73 ? -14.424 -1.350 5.881 1.00 86.88 73 PRO A C 1
ATOM 532 O O . PRO A 1 73 ? -13.900 -1.124 4.795 1.00 86.88 73 PRO A O 1
ATOM 535 N N . ALA A 1 74 ? -15.560 -0.752 6.260 1.00 87.69 74 ALA A N 1
ATOM 536 C CA . ALA A 1 74 ? -16.297 0.181 5.408 1.00 87.69 74 ALA A CA 1
ATOM 537 C C . ALA A 1 74 ? -15.609 1.551 5.274 1.00 87.69 74 ALA A C 1
ATOM 539 O O . ALA A 1 74 ? -16.002 2.367 4.444 1.00 87.69 74 ALA A O 1
ATOM 540 N N . SER A 1 75 ? -14.594 1.815 6.100 1.00 88.69 75 SER A N 1
ATOM 541 C CA . SER A 1 75 ? -13.870 3.087 6.142 1.00 88.69 75 SER A CA 1
ATOM 542 C C . SER A 1 75 ? -12.539 3.076 5.390 1.00 88.69 75 SER A C 1
ATOM 544 O O . SER A 1 75 ? -11.830 4.082 5.402 1.00 88.69 75 SER A O 1
ATOM 546 N N . ILE A 1 76 ? -12.180 1.945 4.777 1.00 94.50 76 ILE A N 1
ATOM 547 C CA . ILE A 1 76 ? -10.917 1.785 4.060 1.00 94.50 76 ILE A CA 1
ATOM 548 C C . ILE A 1 76 ? -11.015 2.517 2.727 1.00 94.50 76 ILE A C 1
ATOM 550 O O . ILE A 1 76 ? -11.862 2.205 1.894 1.00 94.50 76 ILE A O 1
ATOM 554 N N . HIS A 1 77 ? -10.110 3.462 2.510 1.00 95.94 77 HIS A N 1
ATOM 555 C CA . HIS A 1 77 ? -9.961 4.130 1.228 1.00 95.94 77 HIS A CA 1
ATOM 556 C C . HIS A 1 77 ? -8.484 4.179 0.858 1.00 95.94 77 HIS A C 1
ATOM 558 O O . HIS A 1 77 ? -7.669 4.748 1.585 1.00 95.94 77 HIS A O 1
ATOM 564 N N . ALA A 1 78 ? -8.137 3.580 -0.278 1.00 96.31 78 ALA A N 1
ATOM 565 C CA . ALA A 1 78 ? -6.765 3.511 -0.749 1.00 96.31 78 ALA A CA 1
ATOM 566 C C . ALA A 1 78 ? -6.653 3.938 -2.212 1.00 96.31 78 ALA A C 1
ATOM 568 O O . ALA A 1 78 ? -7.460 3.539 -3.052 1.00 96.31 78 ALA A O 1
ATOM 569 N N . VAL A 1 79 ? -5.637 4.745 -2.517 1.00 96.19 79 VAL A N 1
ATOM 570 C CA . VAL A 1 79 ? -5.346 5.226 -3.874 1.00 96.19 79 VAL A CA 1
ATOM 571 C C . VAL A 1 79 ? -3.857 5.168 -4.183 1.00 96.19 79 VAL A C 1
ATOM 573 O O . VAL A 1 79 ? -3.029 5.304 -3.285 1.00 96.19 79 VAL A O 1
ATOM 576 N N . ASP A 1 80 ? -3.495 4.978 -5.449 1.00 94.06 80 ASP A N 1
ATOM 577 C CA . ASP A 1 80 ? -2.099 4.989 -5.889 1.00 94.06 80 ASP A CA 1
ATOM 578 C C . ASP A 1 80 ? -1.547 6.414 -6.125 1.00 94.06 80 ASP A C 1
ATOM 580 O O . ASP A 1 80 ? -2.237 7.423 -5.964 1.00 94.06 80 ASP A O 1
ATOM 584 N N . ASN A 1 81 ? -0.280 6.502 -6.549 1.00 89.31 81 ASN A N 1
ATOM 585 C CA . ASN A 1 81 ? 0.381 7.745 -6.984 1.00 89.31 81 ASN A CA 1
ATOM 586 C C . ASN A 1 81 ? -0.408 8.576 -8.012 1.00 89.31 81 ASN A C 1
ATOM 588 O O . ASN A 1 81 ? -0.181 9.779 -8.119 1.00 89.31 81 ASN A O 1
ATOM 592 N N . TYR A 1 82 ? -1.275 7.937 -8.794 1.00 90.50 82 TYR A N 1
ATOM 593 C CA . TYR A 1 82 ? -2.057 8.543 -9.867 1.00 90.50 82 TYR A CA 1
ATOM 594 C C . TYR A 1 82 ? -3.524 8.730 -9.465 1.00 90.50 82 TYR A C 1
ATOM 596 O O . TYR A 1 82 ? -4.373 8.954 -10.326 1.00 90.50 82 TYR A O 1
ATOM 604 N N . ASN A 1 83 ? -3.821 8.647 -8.164 1.00 92.19 83 ASN A N 1
ATOM 605 C CA . ASN A 1 83 ? -5.161 8.763 -7.600 1.00 92.19 83 ASN A CA 1
ATOM 606 C C . ASN A 1 83 ? -6.147 7.706 -8.138 1.00 92.19 83 ASN A C 1
ATOM 608 O O . ASN A 1 83 ? -7.354 7.945 -8.195 1.00 92.19 83 ASN A O 1
ATOM 612 N N . ARG A 1 84 ? -5.645 6.538 -8.562 1.00 94.31 84 ARG A N 1
ATOM 613 C CA . ARG A 1 84 ? -6.491 5.403 -8.948 1.00 94.31 84 ARG A CA 1
ATOM 614 C C . ARG A 1 84 ? -6.821 4.566 -7.717 1.00 94.31 84 ARG A C 1
ATOM 616 O O . ARG A 1 84 ? -5.923 4.356 -6.900 1.00 94.31 84 ARG A O 1
ATOM 623 N N . PRO A 1 85 ? -8.065 4.078 -7.583 1.00 94.12 85 PRO A N 1
ATOM 624 C CA . PRO A 1 85 ? -8.464 3.271 -6.439 1.00 94.12 85 PRO A CA 1
ATOM 625 C C . PRO A 1 85 ? -7.648 1.976 -6.374 1.00 94.12 85 PRO A C 1
ATOM 627 O O . PRO A 1 85 ? -7.404 1.326 -7.392 1.00 94.12 85 PRO A O 1
ATOM 630 N N . VAL A 1 86 ? -7.230 1.616 -5.163 1.00 94.31 86 VAL A N 1
ATOM 631 C CA . VAL A 1 86 ? -6.533 0.367 -4.853 1.00 94.31 86 VAL A CA 1
ATOM 632 C C . VAL A 1 86 ? -7.409 -0.420 -3.891 1.00 94.31 86 VAL A C 1
ATOM 634 O O . VAL A 1 86 ? -7.413 -0.174 -2.689 1.00 94.31 86 VAL A O 1
ATOM 637 N N . GLU A 1 87 ? -8.172 -1.364 -4.424 1.00 94.12 87 GLU A N 1
ATOM 638 C CA . GLU A 1 87 ? -9.079 -2.165 -3.606 1.00 94.12 87 GLU A CA 1
ATOM 639 C C . GLU A 1 87 ? -8.296 -3.157 -2.723 1.00 94.12 87 GLU A C 1
ATOM 641 O O . GLU A 1 87 ? -7.353 -3.806 -3.200 1.00 94.12 87 GLU A O 1
ATOM 646 N N . PRO A 1 88 ? -8.657 -3.304 -1.436 1.00 93.75 88 PRO A N 1
ATOM 647 C CA . PRO A 1 88 ? -8.075 -4.328 -0.583 1.00 93.75 88 PRO A CA 1
ATOM 648 C C . PRO A 1 88 ? -8.509 -5.723 -1.052 1.00 93.75 88 PRO A C 1
ATOM 650 O O . PRO A 1 88 ? -9.677 -5.982 -1.327 1.00 93.75 88 PRO A O 1
ATOM 653 N N . VAL A 1 89 ? -7.557 -6.652 -1.093 1.00 95.00 89 VAL A N 1
ATOM 654 C CA . VAL A 1 89 ? -7.792 -8.069 -1.415 1.00 95.00 89 VAL A CA 1
ATOM 655 C C . VAL A 1 89 ? -8.413 -8.797 -0.225 1.00 95.00 89 VAL A C 1
ATOM 657 O O . VAL A 1 89 ? -9.266 -9.665 -0.391 1.00 95.00 89 VAL A O 1
ATOM 660 N N . ALA A 1 90 ? -7.969 -8.455 0.985 1.00 94.50 90 ALA A N 1
ATOM 661 C CA . ALA A 1 90 ? -8.488 -9.007 2.227 1.00 94.50 90 ALA A CA 1
ATOM 662 C C . ALA A 1 90 ? -8.382 -7.978 3.354 1.00 94.50 90 ALA A C 1
ATOM 664 O O . ALA A 1 90 ? -7.415 -7.218 3.431 1.00 94.50 90 ALA A O 1
ATOM 665 N N . VAL A 1 91 ? -9.372 -7.992 4.246 1.00 95.19 91 VAL A N 1
ATOM 666 C CA . VAL A 1 91 ? -9.442 -7.124 5.424 1.00 95.19 91 VAL A CA 1
ATOM 667 C C . VAL A 1 91 ? -9.681 -8.004 6.645 1.00 95.19 91 VAL A C 1
ATOM 669 O O . VAL A 1 91 ? -10.697 -8.691 6.734 1.00 95.19 91 VAL A O 1
ATOM 672 N N . GLY A 1 92 ? -8.719 -8.015 7.562 1.00 92.38 92 GLY A N 1
ATOM 673 C CA . GLY A 1 92 ? -8.845 -8.620 8.883 1.00 92.38 92 GLY A CA 1
ATOM 674 C C . GLY A 1 92 ? -9.245 -7.587 9.935 1.00 92.38 92 GLY A C 1
ATOM 675 O O . GLY A 1 92 ? -9.392 -6.404 9.645 1.00 92.38 92 GLY A O 1
ATOM 676 N N . GLU A 1 93 ? -9.360 -8.022 11.191 1.00 90.31 93 GLU A N 1
ATOM 677 C CA . GLU A 1 93 ? -9.694 -7.122 12.307 1.00 90.31 93 GLU A CA 1
ATOM 678 C C . GLU A 1 93 ? -8.676 -5.979 12.451 1.00 90.31 93 GLU A C 1
ATOM 680 O O . GLU A 1 93 ? -9.050 -4.854 12.763 1.00 90.31 93 GLU A O 1
ATOM 685 N N . ARG A 1 94 ? -7.390 -6.266 12.212 1.00 91.75 94 ARG A N 1
ATOM 686 C CA . ARG A 1 94 ? -6.261 -5.336 12.390 1.00 91.75 94 ARG A CA 1
ATOM 687 C C . ARG A 1 94 ? -5.255 -5.394 11.245 1.00 91.75 94 ARG A C 1
ATOM 689 O O . ARG A 1 94 ? -4.105 -5.002 11.413 1.00 91.75 94 ARG A O 1
ATOM 696 N N . SER A 1 95 ? -5.639 -5.939 10.099 1.00 93.44 95 SER A N 1
ATOM 697 C CA . SER A 1 95 ? -4.732 -6.094 8.966 1.00 93.44 95 SER A CA 1
ATOM 698 C C . SER A 1 95 ? -5.447 -5.849 7.653 1.00 93.44 95 SER A C 1
ATOM 700 O O . SER A 1 95 ? -6.642 -6.112 7.523 1.00 93.44 95 SER A O 1
ATOM 702 N N . ILE A 1 96 ? -4.711 -5.331 6.676 1.00 95.50 96 ILE A N 1
ATOM 703 C CA . ILE A 1 96 ? -5.221 -5.123 5.322 1.00 95.50 96 ILE A CA 1
ATOM 704 C C . ILE A 1 96 ? -4.186 -5.652 4.339 1.00 95.50 96 ILE A C 1
ATOM 706 O O . ILE A 1 96 ? -2.984 -5.449 4.518 1.00 95.50 96 ILE A O 1
ATOM 710 N N . LEU A 1 97 ? -4.663 -6.346 3.313 1.00 95.75 97 LEU A N 1
ATOM 711 C CA . LEU A 1 97 ? -3.854 -6.889 2.235 1.00 95.75 97 LEU A CA 1
ATOM 712 C C . LEU A 1 97 ? -4.220 -6.195 0.926 1.00 95.75 97 LEU A C 1
ATOM 714 O O . LEU A 1 97 ? -5.388 -6.187 0.543 1.00 95.75 97 LEU A O 1
ATOM 718 N N . PHE A 1 98 ? -3.227 -5.667 0.219 1.00 95.62 98 PHE A N 1
ATOM 719 C CA . PHE A 1 98 ? -3.397 -5.000 -1.070 1.00 95.62 98 PHE A CA 1
ATOM 720 C C . PHE A 1 98 ? -2.657 -5.721 -2.195 1.00 95.62 98 PHE A C 1
ATOM 722 O O . PHE A 1 98 ? -1.753 -6.534 -1.980 1.00 95.62 98 PHE A O 1
ATOM 729 N N . THR A 1 99 ? -3.032 -5.360 -3.418 1.00 94.12 99 THR A N 1
ATOM 730 C CA . THR A 1 99 ? -2.275 -5.639 -4.636 1.00 94.12 99 THR A CA 1
ATOM 731 C C . THR A 1 99 ? -2.050 -4.329 -5.375 1.00 94.12 99 THR A C 1
ATOM 733 O O . THR A 1 99 ? -2.977 -3.542 -5.554 1.00 94.12 99 THR A O 1
ATOM 736 N N . TYR A 1 100 ? -0.816 -4.087 -5.805 1.00 93.25 100 TYR A N 1
ATOM 737 C CA . TYR A 1 100 ? -0.446 -2.903 -6.567 1.00 93.25 100 TYR A CA 1
ATOM 738 C C . TYR A 1 100 ? -0.342 -3.255 -8.048 1.00 93.25 100 TYR A C 1
ATOM 740 O O . TYR A 1 100 ? 0.561 -3.986 -8.458 1.00 93.25 100 TYR A O 1
ATOM 748 N N . ASN A 1 101 ? -1.276 -2.733 -8.842 1.00 92.06 101 ASN A N 1
ATOM 749 C CA . ASN A 1 101 ? -1.394 -3.011 -10.274 1.00 92.06 101 ASN A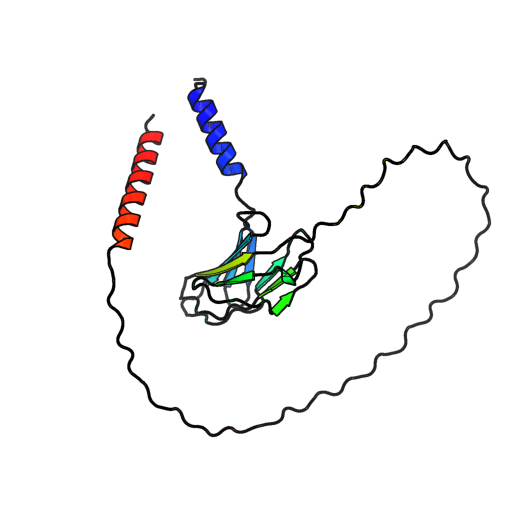 CA 1
ATOM 750 C C . ASN A 1 101 ? -0.990 -1.791 -11.116 1.00 92.06 101 ASN A C 1
ATOM 752 O O . ASN A 1 101 ? -1.757 -1.275 -11.932 1.00 92.06 101 ASN A O 1
ATOM 756 N N . SER A 1 102 ? 0.212 -1.289 -10.848 1.00 90.38 102 SER A N 1
ATOM 757 C CA . SER A 1 102 ? 0.785 -0.127 -11.519 1.00 90.38 102 SER A CA 1
ATOM 758 C C . SER A 1 102 ? 2.271 -0.360 -11.756 1.00 90.38 102 SER A C 1
ATOM 760 O O . SER A 1 102 ? 2.949 -0.998 -10.952 1.00 90.38 102 SER A O 1
ATOM 762 N N . THR A 1 103 ? 2.793 0.186 -12.854 1.00 91.75 103 THR A N 1
ATOM 763 C CA . THR A 1 103 ? 4.210 0.049 -13.197 1.00 91.75 103 THR A CA 1
ATOM 764 C C . THR A 1 103 ? 5.096 0.770 -12.187 1.00 91.75 103 THR A C 1
ATOM 766 O O . THR A 1 103 ? 5.069 1.994 -12.079 1.00 91.75 103 THR A O 1
ATOM 769 N N . LEU A 1 104 ? 5.936 0.002 -11.502 1.00 93.75 104 LEU A N 1
ATOM 770 C CA . LEU A 1 104 ? 7.108 0.474 -10.785 1.00 93.75 104 LEU A CA 1
ATOM 771 C C . LEU A 1 104 ? 8.281 0.551 -11.774 1.00 93.75 104 LEU A C 1
ATOM 773 O O . LEU A 1 104 ? 8.704 -0.494 -12.286 1.00 93.75 104 LEU A O 1
ATOM 777 N N . PRO A 1 105 ? 8.810 1.751 -12.068 1.00 93.69 105 PRO A N 1
ATOM 778 C CA . PRO A 1 105 ? 9.959 1.888 -12.952 1.00 93.69 105 PRO A CA 1
ATOM 779 C C . PRO A 1 105 ? 11.220 1.259 -12.333 1.00 93.69 105 PRO A C 1
ATOM 781 O O . PRO A 1 105 ? 11.246 0.991 -11.123 1.00 93.69 105 PRO A O 1
ATOM 784 N N . PRO A 1 106 ? 12.272 1.013 -13.133 1.00 95.94 106 PRO A N 1
ATOM 785 C CA . PRO A 1 106 ? 13.526 0.443 -12.656 1.00 95.94 106 PRO A CA 1
ATOM 786 C C . PRO A 1 106 ? 14.142 1.349 -11.598 1.00 95.94 106 PRO A C 1
ATOM 788 O O . PRO A 1 106 ? 14.198 2.563 -11.801 1.00 95.94 106 PRO A O 1
ATOM 791 N N . LEU A 1 107 ? 14.591 0.776 -10.478 1.00 93.69 107 LEU A N 1
ATOM 792 C CA . LEU A 1 107 ? 15.163 1.532 -9.353 1.00 93.69 107 LEU A CA 1
ATOM 793 C C . LEU A 1 107 ? 14.237 2.646 -8.812 1.00 93.69 107 LEU A C 1
ATOM 795 O O . LEU A 1 107 ? 14.690 3.590 -8.164 1.00 93.69 107 LEU A O 1
ATOM 799 N N . GLY A 1 108 ? 12.942 2.566 -9.123 1.00 93.25 108 GLY A N 1
ATOM 800 C CA . GLY A 1 108 ? 11.944 3.575 -8.807 1.00 93.25 108 GLY A CA 1
ATOM 801 C C . GLY A 1 108 ? 11.069 3.202 -7.620 1.00 93.25 108 GLY A C 1
ATOM 802 O O . GLY A 1 108 ? 11.319 2.231 -6.906 1.00 93.25 108 GLY A O 1
ATOM 803 N N . TYR A 1 109 ? 10.007 3.979 -7.415 1.00 93.44 109 TYR A N 1
ATOM 804 C CA . TYR A 1 109 ? 9.048 3.707 -6.353 1.00 93.44 109 TYR A CA 1
ATOM 805 C C . TYR A 1 109 ? 7.598 3.977 -6.762 1.00 93.44 109 TYR A C 1
ATOM 807 O O . TYR A 1 109 ? 7.306 4.833 -7.597 1.00 93.44 109 TYR A O 1
ATOM 815 N N . GLY A 1 110 ? 6.691 3.254 -6.115 1.00 94.38 110 GLY A N 1
ATOM 816 C CA . GLY A 1 110 ? 5.246 3.449 -6.133 1.00 94.38 110 GLY A CA 1
ATOM 817 C C . GLY A 1 110 ? 4.762 3.874 -4.753 1.00 94.38 110 GLY A C 1
ATOM 818 O O . GLY A 1 110 ? 5.461 3.656 -3.763 1.00 94.38 110 GLY A O 1
ATOM 819 N N . LYS A 1 111 ? 3.578 4.480 -4.664 1.00 94.62 111 LYS A N 1
ATOM 820 C CA . LYS A 1 111 ? 2.912 4.716 -3.378 1.00 94.62 111 LYS A CA 1
ATOM 821 C C . LYS A 1 111 ? 1.457 4.297 -3.433 1.00 94.62 111 LYS A C 1
ATOM 823 O O . LYS A 1 111 ? 0.823 4.403 -4.485 1.00 94.62 111 LYS A O 1
ATOM 828 N N . ILE A 1 112 ? 0.965 3.874 -2.276 1.00 96.00 112 ILE A N 1
ATOM 829 C CA . ILE A 1 112 ? -0.449 3.766 -1.944 1.00 96.00 112 ILE A CA 1
ATOM 830 C C . ILE A 1 112 ? -0.690 4.693 -0.752 1.00 96.00 112 ILE A C 1
ATOM 832 O O . ILE A 1 112 ? -0.007 4.590 0.269 1.00 96.00 112 ILE A O 1
ATOM 836 N N . PHE A 1 113 ? -1.636 5.609 -0.892 1.00 95.81 113 PHE A N 1
ATOM 837 C CA . PHE A 1 113 ? -2.149 6.434 0.192 1.00 95.81 113 PHE A CA 1
ATOM 838 C C . PHE A 1 113 ? -3.380 5.749 0.751 1.00 95.81 113 PHE A C 1
ATOM 840 O O . PHE A 1 113 ? -4.319 5.487 0.005 1.00 95.81 113 PHE A O 1
ATOM 847 N N . LEU A 1 114 ? -3.365 5.455 2.042 1.00 95.62 114 LEU A N 1
ATOM 848 C CA . LEU A 1 114 ? -4.408 4.709 2.720 1.00 95.62 114 LEU A CA 1
ATOM 849 C C . LEU A 1 114 ? -4.980 5.548 3.856 1.00 95.62 114 LEU A C 1
ATOM 851 O O . LEU A 1 114 ? -4.239 5.986 4.731 1.00 95.62 114 LEU A O 1
ATOM 855 N N . SER A 1 115 ? -6.299 5.684 3.894 1.00 94.38 115 SER A N 1
ATOM 856 C CA . SER A 1 115 ? -7.036 6.140 5.065 1.00 94.38 115 SER A CA 1
ATOM 857 C C . SER A 1 115 ? -7.923 5.025 5.618 1.00 94.38 115 SER A C 1
ATOM 859 O O . SER A 1 115 ? -8.539 4.261 4.874 1.00 94.38 115 SER A O 1
ATOM 861 N N . VAL A 1 116 ? -7.966 4.925 6.944 1.00 93.44 116 VAL A N 1
ATOM 862 C CA . VAL A 1 116 ? -8.748 3.954 7.712 1.00 93.44 116 VAL A CA 1
ATOM 863 C C . VAL A 1 116 ? -9.284 4.617 8.973 1.00 93.44 116 VAL A C 1
ATOM 865 O O . VAL A 1 116 ? -8.625 5.456 9.590 1.00 93.44 116 VAL A O 1
ATOM 868 N N . LYS A 1 117 ? -10.478 4.216 9.403 1.00 89.69 117 LYS A N 1
ATOM 869 C CA . LYS A 1 117 ? -11.054 4.647 10.674 1.00 89.69 117 LYS A CA 1
ATOM 870 C C . LYS A 1 117 ? -10.908 3.535 11.705 1.00 89.69 117 LYS A C 1
ATOM 872 O O . LYS A 1 117 ? -11.306 2.393 11.474 1.00 89.69 117 LYS A O 1
ATOM 877 N N . ALA A 1 118 ? -10.363 3.889 12.866 1.00 83.12 118 ALA A N 1
ATOM 878 C CA . ALA A 1 118 ? -10.371 3.002 14.017 1.00 83.12 118 ALA A CA 1
ATOM 879 C C . ALA A 1 118 ? -11.815 2.749 14.466 1.00 83.12 118 ALA A C 1
ATOM 881 O O . ALA A 1 118 ? -12.597 3.697 14.625 1.00 83.12 118 ALA A O 1
ATOM 882 N N . LEU A 1 119 ? -12.156 1.488 14.730 1.00 81.81 119 LEU A N 1
ATOM 883 C CA . LEU A 1 119 ? -13.318 1.188 15.551 1.00 81.81 119 LEU A CA 1
ATOM 884 C C . LEU A 1 119 ? -12.996 1.714 16.945 1.00 81.81 119 LEU A C 1
ATOM 886 O O . LEU A 1 119 ? -12.085 1.225 17.611 1.00 81.81 119 LEU A O 1
ATOM 890 N N . GLN A 1 120 ? -13.709 2.755 17.378 1.00 65.06 120 GLN A N 1
ATOM 891 C CA . GLN A 1 120 ? -13.660 3.119 18.784 1.00 65.06 120 GLN A CA 1
ATOM 892 C C . GLN A 1 120 ? -14.179 1.912 19.556 1.00 65.06 120 GLN A C 1
ATOM 894 O O . GLN A 1 120 ? -15.349 1.545 19.413 1.00 65.06 120 GLN A O 1
ATOM 899 N N . GLU A 1 121 ? -13.317 1.292 20.364 1.00 57.00 121 GLU A N 1
ATOM 900 C CA . GLU A 1 121 ? -13.804 0.414 21.413 1.00 57.00 121 GLU A CA 1
ATOM 901 C C . GLU A 1 121 ? -14.778 1.256 22.227 1.00 57.00 121 GLU A C 1
ATOM 903 O O . GLU A 1 121 ? -14.404 2.238 22.871 1.00 57.00 121 GLU A O 1
ATOM 908 N N . THR A 1 122 ? -16.063 0.931 22.107 1.00 43.72 122 THR A N 1
ATOM 909 C CA . THR A 1 122 ? -17.112 1.566 22.890 1.00 43.72 122 THR A CA 1
ATOM 910 C C . THR A 1 122 ? -16.930 1.041 24.304 1.00 43.72 122 THR A C 1
ATOM 912 O O . THR A 1 122 ? -17.584 0.093 24.732 1.00 43.72 122 THR A O 1
ATOM 915 N N . GLY A 1 123 ? -15.965 1.619 25.016 1.00 47.59 123 GLY A N 1
ATOM 916 C CA . GLY A 1 123 ? -15.819 1.453 26.442 1.00 47.59 123 GLY A CA 1
ATOM 917 C C . GLY A 1 123 ? -17.092 1.993 27.061 1.00 47.59 123 GLY A C 1
ATOM 918 O O . GLY A 1 123 ? -17.241 3.197 27.252 1.00 47.59 123 GLY A O 1
ATOM 919 N N . THR A 1 124 ? -18.037 1.103 27.355 1.00 48.16 124 THR A N 1
ATOM 920 C CA . THR A 1 124 ? -19.055 1.417 28.352 1.00 48.16 124 THR A CA 1
ATOM 921 C C . THR A 1 124 ? -18.266 1.814 29.599 1.00 48.16 124 THR A C 1
ATOM 923 O O . THR A 1 124 ? -17.405 1.030 30.011 1.00 48.16 124 THR A O 1
ATOM 926 N N . PRO A 1 125 ? -18.447 3.024 30.158 1.00 42.59 125 PRO A N 1
ATOM 927 C CA . PRO A 1 125 ? -17.666 3.452 31.306 1.00 42.59 125 PRO A CA 1
ATOM 928 C C . PRO A 1 125 ? -17.878 2.427 32.415 1.00 42.59 125 PRO A C 1
ATOM 930 O O . PRO A 1 125 ? -18.993 2.273 32.908 1.00 42.59 125 PRO A O 1
ATOM 933 N N . VAL A 1 126 ? -16.822 1.692 32.771 1.00 53.16 126 VAL A N 1
ATOM 934 C CA . VAL A 1 126 ? -16.840 0.813 33.938 1.00 53.16 126 VAL A CA 1
ATOM 935 C C . VAL A 1 126 ? -17.035 1.745 35.135 1.00 53.16 126 VAL A C 1
ATOM 937 O O . VAL A 1 126 ? -16.162 2.583 35.386 1.00 53.16 126 VAL A O 1
ATOM 940 N N . PRO A 1 127 ? -18.177 1.681 35.847 1.00 58.78 127 PRO A N 1
ATOM 941 C CA . PRO A 1 127 ? -18.341 2.476 37.049 1.00 58.78 127 PRO A CA 1
ATOM 942 C C . PRO A 1 127 ? -17.212 2.100 38.015 1.00 58.78 127 PRO A C 1
ATOM 944 O O . PRO A 1 127 ? -16.853 0.921 38.081 1.00 58.78 127 PRO A O 1
ATOM 947 N N . PRO A 1 128 ? -16.625 3.061 38.749 1.00 55.44 128 PRO A N 1
ATOM 948 C CA . PRO A 1 128 ? -15.537 2.765 39.669 1.00 55.44 128 PRO A CA 1
ATOM 949 C C . PRO A 1 128 ? -15.969 1.631 40.597 1.00 55.44 128 PRO A C 1
ATOM 951 O O . PRO A 1 128 ? -17.016 1.716 41.247 1.00 55.44 128 PRO A O 1
ATOM 954 N N . ALA A 1 129 ? -15.184 0.552 40.617 1.00 54.31 129 ALA A N 1
ATOM 955 C CA . ALA A 1 129 ? -15.432 -0.580 41.488 1.00 54.31 129 ALA A CA 1
ATOM 956 C C . ALA A 1 129 ? -15.504 -0.063 42.931 1.00 54.31 129 ALA A C 1
ATOM 958 O O . ALA A 1 129 ? -14.510 0.405 43.488 1.00 54.31 129 ALA A O 1
ATOM 959 N N . ARG A 1 130 ? -16.696 -0.111 43.539 1.00 54.44 130 ARG A N 1
ATOM 960 C CA . ARG A 1 130 ? -16.818 0.032 44.990 1.00 54.44 130 ARG A CA 1
ATOM 961 C C . ARG A 1 130 ? -16.022 -1.113 45.598 1.00 54.44 130 ARG A C 1
ATOM 963 O O . ARG A 1 130 ? -16.354 -2.271 45.359 1.00 54.44 130 ARG A O 1
ATOM 970 N N . SER A 1 131 ? -14.991 -0.781 46.369 1.00 43.91 131 SER A N 1
ATOM 971 C CA . SER A 1 131 ? -14.261 -1.740 47.190 1.00 43.91 131 SER A CA 1
ATOM 972 C C . SER A 1 131 ? -15.262 -2.562 47.999 1.00 43.91 131 SER A C 1
ATOM 974 O O . SER A 1 131 ? -15.980 -2.021 48.843 1.00 43.91 131 SER A O 1
ATOM 976 N N . ALA A 1 132 ? -15.359 -3.855 47.697 1.00 51.81 132 ALA A N 1
ATOM 977 C CA . ALA A 1 132 ? -16.168 -4.771 48.481 1.00 51.81 132 ALA A CA 1
ATOM 978 C C . ALA A 1 132 ? -15.548 -4.915 49.887 1.00 51.81 132 ALA A C 1
ATOM 980 O O . ALA A 1 132 ? -14.319 -4.918 50.012 1.00 51.81 132 ALA A O 1
ATOM 981 N N . PRO A 1 133 ? -16.360 -5.021 50.954 1.00 58.88 133 PRO A N 1
ATOM 982 C CA . PRO A 1 133 ? -15.857 -5.324 52.289 1.00 58.88 133 PRO A CA 1
ATOM 983 C C . PRO A 1 133 ? -15.185 -6.713 52.318 1.00 58.88 133 PRO A C 1
ATOM 985 O O . PRO A 1 133 ? -15.512 -7.576 51.496 1.00 58.88 133 PRO A O 1
ATOM 988 N N . PRO A 1 134 ? -14.238 -6.945 53.246 1.00 46.44 134 PRO A N 1
ATOM 989 C CA . PRO A 1 134 ? -13.420 -8.154 53.268 1.00 46.44 134 PRO A CA 1
ATOM 990 C C . PRO A 1 134 ? -14.295 -9.401 53.436 1.00 46.44 134 PRO A C 1
ATOM 992 O O . PRO A 1 134 ? -15.015 -9.541 54.423 1.00 46.44 134 PRO A O 1
ATOM 995 N N . SER A 1 135 ? -14.228 -10.305 52.458 1.00 43.38 135 SER A N 1
ATOM 996 C CA . SER A 1 135 ? -14.908 -11.601 52.502 1.00 43.38 135 SER A CA 1
ATOM 997 C C . SER A 1 135 ? -14.003 -12.642 53.162 1.00 43.38 135 SER A C 1
ATOM 999 O O . SER A 1 135 ? -12.853 -12.832 52.771 1.00 43.38 135 SER A O 1
ATOM 1001 N N . THR A 1 136 ? -14.533 -13.281 54.199 1.00 54.56 136 THR A N 1
ATOM 1002 C CA . THR A 1 136 ? -13.975 -14.422 54.940 1.00 54.56 136 THR A CA 1
ATOM 1003 C C . THR A 1 136 ? -13.777 -15.621 53.990 1.00 54.56 136 THR A C 1
ATOM 1005 O O . THR A 1 136 ? -14.581 -15.785 53.071 1.00 54.56 136 THR A O 1
ATOM 1008 N N . PRO A 1 137 ? -12.736 -16.462 54.156 1.00 53.78 137 PRO A N 1
ATOM 1009 C CA . PRO A 1 137 ? -12.474 -17.561 53.225 1.00 53.78 137 PRO A CA 1
ATOM 1010 C C . PRO A 1 137 ? -13.558 -18.657 53.301 1.00 53.78 137 PRO A C 1
ATOM 1012 O O . PRO A 1 137 ? -14.071 -18.926 54.391 1.00 53.78 137 PRO A O 1
ATOM 1015 N N . PRO A 1 138 ? -13.900 -19.314 52.176 1.00 60.94 138 PRO A N 1
ATOM 1016 C CA . PRO A 1 138 ? -14.863 -20.412 52.156 1.00 60.94 138 PRO A CA 1
ATOM 1017 C C . PRO A 1 138 ? -14.227 -21.738 52.625 1.00 60.94 138 PRO A C 1
ATOM 1019 O O . PRO A 1 138 ? -13.006 -21.898 52.543 1.00 60.94 138 PRO A O 1
ATOM 1022 N N . PRO A 1 139 ? -15.028 -22.713 53.100 1.00 52.94 139 PRO A N 1
ATOM 1023 C CA . PRO A 1 139 ? -14.527 -24.022 53.499 1.00 52.94 139 PRO A CA 1
ATOM 1024 C C . PRO A 1 139 ? -14.213 -24.899 52.278 1.00 52.94 139 PRO A C 1
ATOM 1026 O O . PRO A 1 139 ? -14.936 -24.903 51.282 1.00 52.94 139 PRO A O 1
ATOM 1029 N N . THR A 1 140 ? -13.130 -25.666 52.387 1.00 52.59 140 THR A N 1
ATOM 1030 C CA . THR A 1 140 ? -12.678 -26.674 51.422 1.00 52.59 140 THR A CA 1
ATOM 1031 C C . THR A 1 140 ? -13.747 -27.746 51.190 1.00 52.59 140 THR A C 1
ATOM 1033 O O . THR A 1 140 ? -14.175 -28.404 52.138 1.00 52.59 140 THR A O 1
ATOM 1036 N N . ALA A 1 141 ? -14.121 -27.970 49.928 1.00 52.78 141 ALA A N 1
ATOM 1037 C CA . ALA A 1 141 ? -14.922 -29.115 49.490 1.00 52.78 141 ALA A CA 1
ATOM 1038 C C . ALA A 1 141 ? -14.093 -30.042 48.569 1.00 52.78 141 ALA A C 1
ATOM 1040 O O . ALA A 1 141 ? -13.125 -29.577 47.960 1.00 52.78 141 ALA A O 1
ATOM 1041 N N . PRO A 1 142 ? -14.414 -31.350 48.494 1.00 49.06 142 PRO A N 1
ATOM 1042 C CA . PRO A 1 142 ? -13.514 -32.377 47.974 1.00 49.06 142 PRO A CA 1
ATOM 1043 C C . PRO A 1 142 ? -13.469 -32.450 46.442 1.00 49.06 142 PRO A C 1
ATOM 1045 O O . PRO A 1 142 ? -14.445 -32.164 45.751 1.00 49.06 142 PRO A O 1
ATOM 1048 N N . SER A 1 143 ? -12.315 -32.906 45.948 1.00 49.97 143 SER A N 1
ATOM 1049 C CA . SER A 1 143 ? -12.008 -33.233 44.550 1.00 49.97 143 SER A CA 1
ATOM 1050 C C . SER A 1 143 ? -13.086 -34.089 43.883 1.00 49.97 143 SER A C 1
ATOM 1052 O O . SER A 1 143 ? -13.474 -35.124 44.420 1.00 49.97 143 SER A O 1
ATOM 1054 N N . THR A 1 144 ? -13.503 -33.691 42.679 1.00 50.62 144 THR A N 1
ATOM 1055 C CA . THR A 1 144 ? -14.267 -34.537 41.753 1.00 50.62 144 THR A CA 1
ATOM 1056 C C . THR A 1 144 ? -13.538 -34.572 40.408 1.00 50.62 144 THR A C 1
ATOM 1058 O O . THR A 1 144 ? -13.094 -33.545 39.899 1.00 50.62 144 THR A O 1
ATOM 1061 N N . GLU A 1 145 ? -13.365 -35.786 39.905 1.00 54.78 145 GLU A N 1
ATOM 1062 C CA . GLU A 1 145 ? -12.614 -36.221 38.724 1.00 54.78 145 GLU A CA 1
ATOM 1063 C C . GLU A 1 145 ? -13.206 -35.692 37.392 1.00 54.78 145 GLU A C 1
ATOM 1065 O O . GLU A 1 145 ? -14.419 -35.479 37.312 1.00 54.78 145 GLU A O 1
ATOM 1070 N N . PRO A 1 146 ? -12.400 -35.465 36.334 1.00 62.66 146 PRO A N 1
ATOM 1071 C CA . PRO A 1 146 ? -12.896 -34.946 35.055 1.00 62.66 146 PRO A CA 1
ATOM 1072 C C . PRO A 1 146 ? -13.469 -36.053 34.144 1.00 62.66 146 PRO A C 1
ATOM 1074 O O . PRO A 1 146 ? -12.862 -37.119 34.033 1.00 62.66 146 PRO A O 1
ATOM 1077 N N . PRO A 1 147 ? -14.577 -35.820 33.410 1.00 58.19 147 PRO A N 1
ATOM 1078 C CA . PRO A 1 147 ? -15.017 -36.744 32.373 1.00 58.19 147 PRO A CA 1
ATOM 1079 C C . PRO A 1 147 ? -14.227 -36.571 31.064 1.00 58.19 147 PRO A C 1
ATOM 1081 O O . PRO A 1 147 ? -13.696 -35.507 30.745 1.00 58.19 147 PRO A O 1
ATOM 1084 N N . ALA A 1 148 ? -14.159 -37.676 30.324 1.00 55.81 148 ALA A N 1
ATOM 1085 C CA . ALA A 1 148 ? -13.301 -37.922 29.174 1.00 55.81 148 ALA A CA 1
ATOM 1086 C C . ALA A 1 148 ? -13.565 -37.033 27.942 1.00 55.81 148 ALA A C 1
ATOM 1088 O O . ALA A 1 148 ? -14.699 -36.712 27.587 1.00 55.81 148 ALA A O 1
ATOM 1089 N N . VAL A 1 149 ? -12.472 -36.720 27.241 1.00 54.81 149 VAL A N 1
ATOM 1090 C CA . VAL A 1 149 ? -12.430 -36.040 25.940 1.00 54.81 149 VAL A CA 1
ATOM 1091 C C . VAL A 1 149 ? -13.078 -36.922 24.869 1.00 54.81 149 VAL A C 1
ATOM 1093 O O . VAL A 1 149 ? -12.602 -38.020 24.592 1.00 54.81 149 VAL A O 1
ATOM 1096 N N . THR A 1 150 ? -14.139 -36.425 24.232 1.00 54.06 150 THR A N 1
ATOM 1097 C CA . THR A 1 150 ? -14.687 -37.015 23.002 1.00 54.06 150 THR A CA 1
ATOM 1098 C C . THR A 1 150 ? -14.098 -36.271 21.804 1.00 54.06 150 THR A C 1
ATOM 1100 O O . THR A 1 150 ? -14.174 -35.045 21.739 1.00 54.06 150 THR A O 1
ATOM 1103 N N . ALA A 1 151 ? -13.468 -37.001 20.882 1.00 61.31 151 ALA A N 1
ATOM 1104 C CA . ALA A 1 151 ? -12.866 -36.448 19.670 1.00 61.31 151 ALA A CA 1
ATOM 1105 C C . ALA A 1 151 ? -13.932 -35.880 18.705 1.00 61.31 151 ALA A C 1
ATOM 1107 O O . ALA A 1 151 ? -15.027 -36.442 18.617 1.00 61.31 151 ALA A O 1
ATOM 1108 N N . PRO A 1 152 ? -13.633 -34.805 17.952 1.00 62.66 152 PRO A N 1
ATOM 1109 C CA . PRO A 1 152 ? -14.531 -34.304 16.916 1.00 62.66 152 PRO A CA 1
ATOM 1110 C C . PRO A 1 152 ? -14.551 -35.231 15.679 1.00 62.66 152 PRO A C 1
ATOM 1112 O O . PRO A 1 152 ? -13.535 -35.858 15.365 1.00 62.66 152 PRO A O 1
ATOM 1115 N N . PRO A 1 153 ? -15.687 -35.328 14.958 1.00 66.00 153 PRO A N 1
ATOM 1116 C CA . PRO A 1 153 ? -15.806 -36.128 13.737 1.00 66.00 153 PRO A CA 1
ATOM 1117 C C . PRO A 1 153 ? -15.019 -35.519 12.555 1.00 66.00 153 PRO A C 1
ATOM 1119 O O . PRO A 1 153 ? -14.811 -34.305 12.521 1.00 66.00 153 PRO A O 1
ATOM 1122 N N . PRO A 1 154 ? -14.588 -36.334 11.568 1.00 56.53 154 PRO A N 1
ATOM 1123 C CA . PRO A 1 154 ? -13.801 -35.863 10.429 1.00 56.53 154 PRO A CA 1
ATOM 1124 C C . PRO A 1 154 ? -14.630 -35.035 9.432 1.00 56.53 154 PRO A C 1
ATOM 1126 O O . PRO A 1 154 ? -15.763 -35.382 9.099 1.00 56.53 154 PRO A O 1
ATOM 1129 N N . SER A 1 155 ? -14.024 -33.955 8.930 1.00 56.94 155 SER A N 1
ATOM 1130 C CA . SER A 1 155 ? -14.578 -33.071 7.896 1.00 56.94 155 SER A CA 1
ATOM 1131 C C . SER A 1 155 ? -14.784 -33.782 6.549 1.00 56.94 155 SER A C 1
ATOM 1133 O O . SER A 1 155 ? -13.947 -34.603 6.162 1.00 56.94 155 SER A O 1
ATOM 1135 N N . PRO A 1 156 ? -15.835 -33.436 5.778 1.00 59.12 156 PRO A N 1
ATOM 1136 C CA . PRO A 1 156 ? -16.028 -33.959 4.432 1.00 59.12 156 PRO A CA 1
ATOM 1137 C C . PRO A 1 156 ? -15.032 -33.351 3.433 1.00 59.12 156 PRO A C 1
ATOM 1139 O O . PRO A 1 156 ? -14.845 -32.137 3.345 1.00 59.12 156 PRO A O 1
ATOM 1142 N N . THR A 1 157 ? -14.417 -34.231 2.648 1.00 55.66 157 THR A N 1
ATOM 1143 C CA . THR A 1 157 ? -13.590 -33.925 1.479 1.00 55.66 157 THR A CA 1
ATOM 1144 C C . THR A 1 157 ? -14.414 -33.204 0.410 1.00 55.66 157 THR A C 1
ATOM 1146 O O . THR A 1 157 ? -15.417 -33.737 -0.059 1.00 55.66 157 THR A O 1
ATOM 1149 N N . SER A 1 158 ? -13.973 -32.016 -0.009 1.00 54.12 158 SER A N 1
ATOM 1150 C CA . SER A 1 158 ? -14.505 -31.333 -1.195 1.00 54.12 158 SER A CA 1
ATOM 1151 C C . SER A 1 158 ? -13.662 -31.683 -2.423 1.00 54.12 158 SER A C 1
ATOM 1153 O O . SER A 1 158 ? -12.439 -31.557 -2.412 1.00 54.12 158 SER A O 1
ATOM 1155 N N . THR A 1 159 ? -14.335 -32.168 -3.462 1.00 58.22 159 THR A N 1
ATOM 1156 C CA . THR A 1 159 ? -13.800 -32.533 -4.781 1.00 58.22 159 THR A CA 1
ATOM 1157 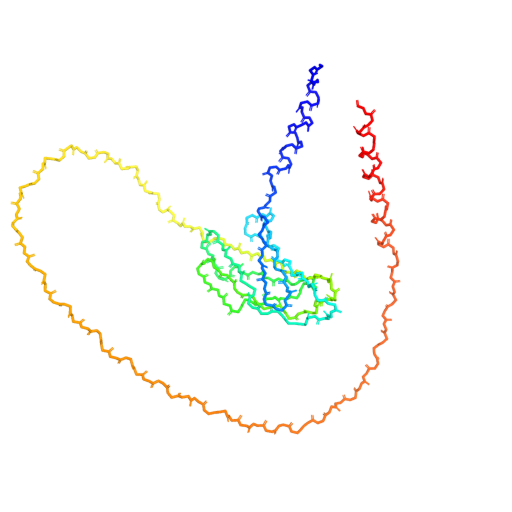C C . THR A 1 159 ? -13.278 -31.296 -5.534 1.00 58.22 159 THR A C 1
ATOM 1159 O O . THR A 1 159 ? -13.929 -30.253 -5.471 1.00 58.22 159 THR A O 1
ATOM 1162 N N . PRO A 1 160 ? -12.157 -31.368 -6.282 1.00 50.84 160 PRO A N 1
ATOM 1163 C CA . PRO A 1 160 ? -11.702 -30.249 -7.104 1.00 50.84 160 PRO A CA 1
ATOM 1164 C C . PRO A 1 160 ? -12.599 -30.067 -8.336 1.00 50.84 160 PRO A C 1
ATOM 1166 O O . PRO A 1 160 ? -12.875 -31.027 -9.057 1.00 50.84 160 PRO A O 1
ATOM 1169 N N . LEU A 1 161 ? -13.014 -28.825 -8.595 1.00 48.75 161 LEU A N 1
ATOM 1170 C CA . LEU A 1 161 ? -13.646 -28.421 -9.850 1.00 48.75 161 LEU A CA 1
ATOM 1171 C C . LEU A 1 161 ? -12.619 -28.473 -10.992 1.00 48.75 161 LEU A C 1
ATOM 1173 O O . LEU A 1 161 ? -11.506 -27.962 -10.884 1.00 48.75 161 LEU A O 1
ATOM 1177 N N . GLN A 1 162 ? -13.020 -29.115 -12.083 1.00 45.75 162 GLN A N 1
ATOM 1178 C CA . GLN A 1 162 ? -12.270 -29.274 -13.324 1.00 45.75 162 GLN A CA 1
ATOM 1179 C C . GLN A 1 162 ? -12.285 -27.947 -14.116 1.00 45.75 162 GLN A C 1
ATOM 1181 O O . GLN A 1 162 ? -13.343 -27.319 -14.196 1.00 45.75 162 GLN A O 1
ATOM 1186 N N . PRO A 1 163 ? -11.166 -27.494 -14.712 1.00 46.97 163 PRO A N 1
ATOM 1187 C CA . PRO A 1 163 ? -11.152 -26.265 -15.501 1.00 46.97 163 PRO A CA 1
ATOM 1188 C C . PRO A 1 163 ? -11.851 -26.478 -16.850 1.00 46.97 163 PRO A C 1
ATOM 1190 O O . PRO A 1 163 ? -11.478 -27.363 -17.624 1.00 46.97 163 PRO A O 1
ATOM 1193 N N . HIS A 1 164 ? -12.862 -25.654 -17.133 1.00 42.19 164 HIS A N 1
ATOM 1194 C CA . HIS A 1 164 ? -13.473 -25.574 -18.454 1.00 42.19 164 HIS A CA 1
ATOM 1195 C C . HIS A 1 164 ? -12.554 -24.755 -19.365 1.00 42.19 164 HIS A C 1
ATOM 1197 O O . HIS A 1 164 ? -12.239 -23.600 -19.087 1.00 42.19 164 HIS A O 1
ATOM 1203 N N . ASN A 1 165 ? -12.096 -25.398 -20.433 1.00 38.00 165 ASN A N 1
ATOM 1204 C CA . ASN A 1 165 ? -11.304 -24.805 -21.496 1.00 38.00 165 ASN A CA 1
ATOM 1205 C C . ASN A 1 165 ? -12.276 -24.064 -22.429 1.00 38.00 165 ASN A C 1
ATOM 1207 O O . ASN A 1 165 ? -13.097 -24.718 -23.072 1.00 38.00 165 ASN A O 1
ATOM 1211 N N . GLU A 1 166 ? -12.217 -22.735 -22.497 1.00 48.31 166 GLU A N 1
ATOM 1212 C CA . GLU A 1 166 ? -12.837 -21.975 -23.586 1.00 48.31 166 GLU A CA 1
ATOM 1213 C C . GLU A 1 166 ? -11.739 -21.316 -24.418 1.00 48.31 166 GLU A C 1
ATOM 1215 O O . GLU A 1 166 ? -11.042 -20.391 -24.002 1.00 48.31 166 GLU A O 1
ATOM 1220 N N . THR A 1 167 ? -11.563 -21.873 -25.612 1.00 39.81 167 THR A N 1
ATOM 1221 C CA . THR A 1 167 ? -10.788 -21.322 -26.715 1.00 39.81 167 THR A CA 1
ATOM 1222 C C . THR A 1 167 ? -11.503 -20.074 -27.228 1.00 39.81 167 THR A C 1
ATOM 1224 O O . THR A 1 167 ? -12.566 -20.187 -27.832 1.00 39.81 167 THR A O 1
ATOM 1227 N N . TYR A 1 168 ? -10.922 -18.893 -27.014 1.00 39.56 168 TYR A N 1
ATOM 1228 C CA . TYR A 1 168 ? -11.367 -17.665 -27.671 1.00 39.56 168 TYR A CA 1
ATOM 1229 C C . TYR A 1 168 ? -10.382 -17.312 -28.790 1.00 39.56 168 TYR A C 1
ATOM 1231 O O . TYR A 1 168 ? -9.294 -16.794 -28.543 1.00 39.56 168 TYR A O 1
ATOM 1239 N N . GLU A 1 169 ? -10.760 -17.627 -30.031 1.00 44.84 169 GLU A N 1
ATOM 1240 C CA . GLU A 1 169 ? -10.179 -17.003 -31.218 1.00 44.84 169 GLU A CA 1
ATOM 1241 C C . GLU A 1 169 ? -10.794 -15.609 -31.389 1.00 44.84 169 GLU A C 1
ATOM 1243 O O . GLU A 1 169 ? -11.980 -15.463 -31.679 1.00 44.84 169 GLU A O 1
ATOM 1248 N N . GLY A 1 170 ? -9.979 -14.573 -31.217 1.00 39.69 170 GLY A N 1
ATOM 1249 C CA . GLY A 1 170 ? -10.353 -13.192 -31.504 1.00 39.69 170 GLY A CA 1
ATOM 1250 C C . GLY A 1 170 ? -9.098 -12.355 -31.698 1.00 39.69 170 GLY A C 1
ATOM 1251 O O . GLY A 1 170 ? -8.439 -11.997 -30.727 1.00 39.69 170 GLY A O 1
ATOM 1252 N N . GLY A 1 171 ? -8.735 -12.106 -32.959 1.00 39.75 171 GLY A N 1
ATOM 1253 C CA . GLY A 1 171 ? -7.540 -11.353 -33.344 1.00 39.75 171 GLY A CA 1
ATOM 1254 C C . GLY A 1 171 ? -7.533 -9.888 -32.868 1.00 39.75 171 GLY A C 1
ATOM 1255 O O . GLY A 1 171 ? -8.579 -9.339 -32.514 1.00 39.75 171 GLY A O 1
ATOM 1256 N N . PRO A 1 172 ? -6.357 -9.234 -32.863 1.00 52.88 172 PRO A N 1
ATOM 1257 C CA . PRO A 1 172 ? -6.201 -7.880 -32.339 1.00 52.88 172 PRO A CA 1
ATOM 1258 C C . PRO A 1 172 ? -6.748 -6.820 -33.313 1.00 52.88 172 PRO A C 1
ATOM 1260 O O . PRO A 1 172 ? -6.434 -6.880 -34.506 1.00 52.88 172 PRO A O 1
ATOM 1263 N N . PRO A 1 173 ? -7.499 -5.803 -32.850 1.00 46.91 173 PRO A N 1
ATOM 1264 C CA . PRO A 1 173 ? -7.696 -4.592 -33.629 1.00 46.91 173 PRO A CA 1
ATOM 1265 C C . PRO A 1 173 ? -6.458 -3.686 -33.555 1.00 46.91 173 PRO A C 1
ATOM 1267 O O . PRO A 1 173 ? -5.690 -3.694 -32.594 1.00 46.91 173 PRO A O 1
ATOM 1270 N N . ALA A 1 174 ? -6.273 -2.938 -34.638 1.00 41.94 174 ALA A N 1
ATOM 1271 C CA . ALA A 1 174 ? -5.097 -2.160 -34.991 1.00 41.94 174 ALA A CA 1
ATOM 1272 C C . ALA A 1 174 ? -4.742 -1.024 -34.013 1.00 41.94 174 ALA A C 1
ATOM 1274 O O . ALA A 1 174 ? -5.609 -0.394 -33.411 1.00 41.94 174 ALA A O 1
ATOM 1275 N N . LEU A 1 175 ? -3.435 -0.744 -33.949 1.00 42.81 175 LEU A N 1
ATOM 1276 C CA . LEU A 1 175 ? -2.805 0.426 -33.337 1.00 42.81 175 LEU A CA 1
ATOM 1277 C C . LEU A 1 175 ? -3.471 1.738 -33.780 1.00 42.81 175 LEU A C 1
ATOM 1279 O O . LEU A 1 175 ? -3.489 2.054 -34.969 1.00 42.81 175 LEU A O 1
ATOM 1283 N N . ALA A 1 176 ? -3.924 2.533 -32.813 1.00 41.81 176 ALA A N 1
ATOM 1284 C CA . ALA A 1 176 ? -4.092 3.970 -32.981 1.00 41.81 176 ALA A CA 1
ATOM 1285 C C . ALA A 1 176 ? -2.847 4.658 -32.398 1.00 41.81 176 ALA A C 1
ATOM 1287 O O . ALA A 1 176 ? -2.548 4.501 -31.216 1.00 41.81 176 ALA A O 1
ATOM 1288 N N . GLU A 1 177 ? -2.099 5.371 -33.241 1.00 46.53 177 GLU A N 1
ATOM 1289 C CA . GLU A 1 177 ? -0.995 6.241 -32.827 1.00 46.53 177 GLU A CA 1
ATOM 1290 C C . GLU A 1 177 ? -1.522 7.359 -31.916 1.00 46.53 177 GLU A C 1
ATOM 1292 O O . GLU A 1 177 ? -2.283 8.225 -32.351 1.00 46.53 177 GLU A O 1
ATOM 1297 N N . GLU A 1 178 ? -1.099 7.361 -30.652 1.00 40.72 178 GLU A N 1
ATOM 1298 C CA . GLU A 1 178 ? -1.341 8.465 -29.728 1.00 40.72 178 GLU A CA 1
ATOM 1299 C C . GLU A 1 178 ? -0.160 9.450 -29.788 1.00 40.72 178 GLU A C 1
ATOM 1301 O O . GLU A 1 178 ? 0.990 9.118 -29.499 1.00 40.72 178 GLU A O 1
ATOM 1306 N N . LYS A 1 179 ? -0.452 10.680 -30.215 1.00 38.50 179 LYS A N 1
ATOM 1307 C CA . LYS A 1 179 ? 0.466 11.825 -30.227 1.00 38.50 179 LYS A CA 1
ATOM 1308 C C . LYS A 1 179 ? 0.737 12.280 -28.780 1.00 38.50 179 LYS A C 1
ATOM 1310 O O . LYS A 1 179 ? -0.232 12.590 -28.089 1.00 38.50 179 LYS A O 1
ATOM 1315 N N . PRO A 1 180 ? 1.995 12.411 -28.316 1.00 46.91 180 PRO A N 1
ATOM 1316 C CA . PRO A 1 180 ? 2.263 12.856 -26.949 1.00 46.91 180 PRO A CA 1
ATOM 1317 C C . PRO A 1 180 ? 1.928 14.352 -26.767 1.00 46.91 180 PRO A C 1
ATOM 1319 O O . PRO A 1 180 ? 2.253 15.159 -27.649 1.00 46.91 180 PRO A O 1
ATOM 1322 N N . PRO A 1 181 ? 1.297 14.761 -25.648 1.00 45.88 181 PRO A N 1
ATOM 1323 C CA . PRO A 1 181 ? 1.138 16.170 -25.307 1.00 45.88 181 PRO A CA 1
ATOM 1324 C C . PRO A 1 181 ? 2.468 16.788 -24.850 1.00 45.88 181 PRO A C 1
ATOM 1326 O O . PRO A 1 181 ? 3.301 16.141 -24.220 1.00 45.88 181 PRO A O 1
ATOM 1329 N N . ALA A 1 182 ? 2.649 18.056 -25.219 1.00 48.25 182 ALA A N 1
ATOM 1330 C CA . ALA A 1 182 ? 3.854 18.849 -25.017 1.00 48.25 182 ALA A CA 1
ATOM 1331 C C . ALA A 1 182 ? 4.186 19.081 -23.530 1.00 48.25 182 ALA A C 1
ATOM 1333 O O . ALA A 1 182 ? 3.303 19.365 -22.723 1.00 48.25 182 ALA A O 1
ATOM 1334 N N . GLU A 1 183 ? 5.476 18.995 -23.207 1.00 50.69 183 GLU A N 1
ATOM 1335 C CA . GLU A 1 183 ? 6.062 19.282 -21.896 1.00 50.69 183 GLU A CA 1
ATOM 1336 C C . GLU A 1 183 ? 5.872 20.756 -21.482 1.00 50.69 183 GLU A C 1
ATOM 1338 O O . GLU A 1 183 ? 6.219 21.668 -22.234 1.00 50.69 183 GLU A O 1
ATOM 1343 N N . GLU A 1 184 ? 5.405 21.001 -20.252 1.00 52.22 184 GLU A N 1
ATOM 1344 C CA . GLU A 1 184 ? 5.557 22.296 -19.574 1.00 52.22 184 GLU A CA 1
ATOM 1345 C C . GLU A 1 184 ? 6.819 22.280 -18.679 1.00 52.22 184 GLU A C 1
ATOM 1347 O O . GLU A 1 184 ? 6.856 21.559 -17.680 1.00 52.22 184 GLU A O 1
ATOM 1352 N N . PRO A 1 185 ? 7.860 23.090 -18.965 1.00 53.03 185 PRO A N 1
ATOM 1353 C CA . PRO A 1 185 ? 9.121 23.098 -18.207 1.00 53.03 185 PRO A CA 1
ATOM 1354 C C . PRO A 1 185 ? 9.107 23.945 -16.912 1.00 53.03 185 PRO A C 1
ATOM 1356 O O . PRO A 1 185 ? 10.148 24.132 -16.280 1.00 53.03 185 PRO A O 1
ATOM 1359 N N . ALA A 1 186 ? 7.964 24.493 -16.489 1.00 53.41 186 ALA A N 1
ATOM 1360 C CA . ALA A 1 186 ? 7.929 25.550 -15.468 1.00 53.41 186 ALA A CA 1
ATOM 1361 C C . ALA A 1 186 ? 8.059 25.062 -14.006 1.00 53.41 186 ALA A C 1
ATOM 1363 O O . ALA A 1 186 ? 8.500 25.816 -13.137 1.00 53.41 186 ALA A O 1
ATOM 1364 N N . SER A 1 187 ? 7.721 23.807 -13.710 1.00 51.56 187 SER A N 1
ATOM 1365 C CA . SER A 1 187 ? 7.655 23.277 -12.336 1.00 51.56 187 SER A CA 1
ATOM 1366 C C . SER A 1 187 ? 9.008 22.822 -11.767 1.00 51.56 187 SER A C 1
ATOM 1368 O O . SER A 1 187 ? 9.197 22.833 -10.550 1.00 51.56 187 SER A O 1
ATOM 1370 N N . TRP A 1 188 ? 9.993 22.519 -12.618 1.00 47.69 188 TRP A N 1
ATOM 1371 C CA . TRP A 1 188 ? 11.343 22.117 -12.189 1.00 47.69 188 TRP A CA 1
ATOM 1372 C C . TRP A 1 188 ? 12.214 23.295 -11.728 1.00 47.69 188 TRP A C 1
ATOM 1374 O O . TRP A 1 188 ? 13.046 23.146 -10.830 1.00 47.69 188 TRP A O 1
ATOM 1384 N N . LEU A 1 189 ? 11.996 24.489 -12.288 1.00 51.50 189 LEU A N 1
ATOM 1385 C CA . LEU A 1 189 ? 12.766 25.687 -11.934 1.00 51.50 189 LEU A CA 1
ATOM 1386 C C . LEU A 1 189 ? 12.409 26.221 -10.536 1.00 51.50 189 LEU A C 1
ATOM 1388 O O . LEU A 1 189 ? 13.288 26.685 -9.811 1.00 51.50 189 LEU A O 1
ATOM 1392 N N . LEU A 1 190 ? 11.147 26.090 -10.114 1.00 51.28 190 LEU A N 1
ATOM 1393 C CA . LEU A 1 190 ? 10.706 26.495 -8.773 1.00 51.28 190 LEU A CA 1
ATOM 1394 C C . LEU A 1 190 ? 11.255 25.573 -7.673 1.00 51.28 190 LEU A C 1
ATOM 1396 O O . LEU A 1 190 ? 11.651 26.054 -6.610 1.00 51.28 190 LEU A O 1
ATOM 1400 N N . LEU A 1 191 ? 11.361 24.267 -7.943 1.00 54.09 191 LEU A N 1
ATOM 1401 C CA . LEU A 1 191 ? 11.912 23.301 -6.987 1.00 54.09 191 LEU A CA 1
ATOM 1402 C C . LEU A 1 191 ? 13.432 23.480 -6.794 1.00 54.09 191 LEU A C 1
ATOM 1404 O O . LEU A 1 191 ? 13.942 23.359 -5.679 1.00 54.09 191 LEU A O 1
ATOM 1408 N N . SER A 1 192 ? 14.147 23.853 -7.863 1.00 54.09 192 SER A N 1
ATOM 1409 C CA . SER A 1 192 ? 15.580 24.181 -7.832 1.00 54.09 192 SER A CA 1
ATOM 1410 C C . SER A 1 192 ? 15.886 25.419 -6.976 1.00 54.09 192 SER A C 1
ATOM 1412 O O . SER A 1 192 ? 16.828 25.401 -6.177 1.00 54.09 192 SER A O 1
ATOM 1414 N N . ALA A 1 193 ? 15.072 26.474 -7.087 1.00 54.88 193 ALA A N 1
ATOM 1415 C CA . ALA A 1 193 ? 15.280 27.711 -6.337 1.00 54.88 193 ALA A CA 1
ATOM 1416 C C . ALA A 1 193 ? 15.072 27.522 -4.823 1.00 54.88 193 ALA A C 1
ATOM 1418 O O . ALA A 1 193 ? 15.838 28.063 -4.023 1.00 54.88 193 ALA A O 1
ATOM 1419 N N . MET A 1 194 ? 14.092 26.708 -4.411 1.00 56.50 194 MET A N 1
ATOM 1420 C CA . MET A 1 194 ? 13.845 26.444 -2.987 1.00 56.50 194 MET A CA 1
ATOM 1421 C C . MET A 1 194 ? 14.955 25.605 -2.336 1.00 56.50 194 MET A C 1
ATOM 1423 O O . MET A 1 194 ? 15.338 25.884 -1.198 1.00 56.50 194 MET A O 1
ATOM 1427 N N . GLY A 1 195 ? 15.536 24.638 -3.057 1.00 64.38 195 GLY A N 1
ATOM 1428 C CA . GLY A 1 195 ? 16.660 23.838 -2.552 1.00 64.38 195 GLY A CA 1
ATOM 1429 C C . GLY A 1 195 ? 17.916 24.670 -2.258 1.00 64.38 195 GLY A C 1
ATOM 1430 O O . GLY A 1 195 ? 18.577 24.466 -1.238 1.00 64.38 195 GLY A O 1
ATOM 1431 N N . ALA A 1 196 ? 18.213 25.664 -3.102 1.00 62.03 196 ALA A N 1
ATOM 1432 C CA . ALA A 1 196 ? 19.366 26.546 -2.919 1.00 62.03 196 ALA A CA 1
ATOM 1433 C C . ALA A 1 196 ? 19.222 27.474 -1.697 1.00 62.03 196 ALA A C 1
ATOM 1435 O O . ALA A 1 196 ? 20.197 27.710 -0.982 1.00 62.03 196 ALA A O 1
ATOM 1436 N N . VAL A 1 197 ? 18.007 27.958 -1.413 1.00 69.31 197 VAL A N 1
ATOM 1437 C CA . VAL A 1 197 ? 17.733 28.810 -0.241 1.00 69.31 197 VAL A CA 1
ATOM 1438 C C . VAL A 1 197 ? 17.884 28.023 1.062 1.00 69.31 197 VAL A C 1
ATOM 1440 O O . VAL A 1 197 ? 18.465 28.531 2.020 1.00 69.31 197 VAL A O 1
ATOM 1443 N N . ILE A 1 198 ? 17.438 26.764 1.093 1.00 69.56 198 ILE A N 1
ATOM 1444 C CA . ILE A 1 198 ? 17.570 25.896 2.274 1.00 69.56 198 ILE A CA 1
ATOM 1445 C C . ILE A 1 198 ? 19.046 25.608 2.578 1.00 69.56 198 ILE A C 1
ATOM 1447 O O . ILE A 1 198 ? 19.465 25.712 3.731 1.00 69.56 198 ILE A O 1
ATOM 1451 N N . LEU A 1 199 ? 19.859 25.319 1.556 1.00 69.62 199 LEU A N 1
ATOM 1452 C CA . LEU A 1 199 ? 21.299 25.094 1.732 1.00 69.62 199 LEU A CA 1
ATOM 1453 C C . LEU A 1 199 ? 22.039 26.360 2.187 1.00 69.62 199 LEU A C 1
ATOM 1455 O O . LEU A 1 199 ? 22.943 26.271 3.019 1.00 69.62 199 LEU A O 1
ATOM 1459 N N . LEU A 1 200 ? 21.637 27.536 1.696 1.00 68.06 200 LEU A N 1
ATOM 1460 C CA . LEU A 1 200 ? 22.213 28.813 2.119 1.00 68.06 200 LEU A CA 1
ATOM 1461 C C . LEU A 1 200 ? 21.897 29.123 3.590 1.00 68.06 200 LEU A C 1
ATOM 1463 O O . LEU A 1 200 ? 22.785 29.544 4.331 1.00 68.06 200 LEU A O 1
ATOM 1467 N N . LEU A 1 201 ? 20.659 28.873 4.030 1.00 67.00 201 LEU A N 1
ATOM 1468 C CA . LEU A 1 201 ? 20.257 29.046 5.429 1.00 67.00 201 LEU A CA 1
ATOM 1469 C C . LEU A 1 201 ? 20.989 28.068 6.359 1.00 67.00 201 LEU A C 1
ATOM 1471 O O . LEU A 1 201 ? 21.429 28.471 7.435 1.00 67.00 201 LEU A O 1
ATOM 1475 N N . LEU A 1 202 ? 21.197 26.818 5.926 1.00 67.00 202 LEU A N 1
ATOM 1476 C CA . LEU A 1 202 ? 21.993 25.843 6.676 1.00 67.00 202 LEU A CA 1
ATOM 1477 C C . LEU A 1 202 ? 23.452 26.304 6.815 1.00 67.00 202 LEU A C 1
ATOM 1479 O O . LEU A 1 202 ? 24.003 26.308 7.913 1.00 67.00 202 LEU A O 1
ATOM 1483 N N . ALA A 1 203 ? 24.071 26.747 5.718 1.00 68.12 203 ALA A N 1
ATOM 1484 C CA . ALA A 1 203 ? 25.457 27.206 5.725 1.00 68.12 203 ALA A CA 1
ATOM 1485 C C . ALA A 1 203 ? 25.670 28.444 6.615 1.00 68.12 203 ALA A C 1
ATOM 1487 O O . ALA A 1 203 ? 26.728 28.580 7.233 1.00 68.12 203 ALA A O 1
ATOM 1488 N N . LEU A 1 204 ? 24.672 29.329 6.707 1.00 62.97 204 LEU A N 1
ATOM 1489 C CA . LEU A 1 204 ? 24.722 30.505 7.577 1.00 62.97 204 LEU A CA 1
ATOM 1490 C C . LEU A 1 204 ? 24.580 30.128 9.060 1.00 62.97 204 LEU A C 1
ATOM 1492 O O . LEU A 1 204 ? 25.270 30.697 9.902 1.00 62.97 204 LEU A O 1
ATOM 1496 N N . ALA A 1 205 ? 23.740 29.137 9.371 1.00 58.59 205 ALA A N 1
ATOM 1497 C CA . ALA A 1 205 ? 23.545 28.634 10.731 1.00 58.59 205 ALA A CA 1
ATOM 1498 C C . ALA A 1 205 ? 24.771 27.883 11.282 1.00 58.59 205 ALA A C 1
ATOM 1500 O O . ALA A 1 205 ? 24.993 27.885 12.485 1.00 58.59 205 ALA A O 1
ATOM 1501 N N . LEU A 1 206 ? 25.585 27.272 10.413 1.00 64.81 206 LEU A N 1
ATOM 1502 C CA . LEU A 1 206 ? 26.826 26.580 10.789 1.00 64.81 206 LEU A CA 1
ATOM 1503 C C . LEU A 1 206 ? 28.044 27.513 10.966 1.00 64.81 206 LEU A C 1
ATOM 1505 O O . LEU A 1 206 ? 29.106 27.044 11.373 1.00 64.81 206 LEU A O 1
ATOM 1509 N N . ARG A 1 207 ? 27.927 28.811 10.643 1.00 48.50 207 ARG A N 1
ATOM 1510 C CA . ARG A 1 207 ? 29.012 29.807 10.774 1.00 48.50 207 ARG A CA 1
ATOM 1511 C C . ARG A 1 207 ? 28.881 30.752 11.983 1.00 48.50 207 ARG A C 1
ATOM 1513 O O . ARG A 1 207 ? 29.717 31.646 12.114 1.00 48.50 207 ARG A O 1
ATOM 1520 N N . LEU A 1 208 ? 27.877 30.565 12.841 1.00 46.16 208 LEU A N 1
ATOM 1521 C CA . LEU A 1 208 ? 27.641 31.306 14.093 1.00 46.16 208 LEU A CA 1
ATOM 1522 C C . LEU A 1 208 ? 27.859 30.395 15.305 1.00 46.16 208 LEU A C 1
ATOM 1524 O O . LEU A 1 208 ? 28.337 30.917 16.337 1.00 46.16 208 LEU A O 1
#

Sequence (208 aa):
MRPGPAALLAILLLAAAAASAAPIERTELAGNISLITTSPEAGYYILALVNHNDRNVTFVEGIGINLSYPIDPASIHAVDNYNRPVEPVAVGERSILFTYNSTLPPLGYGKIFLSVKALQETGTPVPPARSAPPSTPPPTAPSTEPPAVTAPPPSPTSTPLQPHNETYEGGPPALAEEKPPAEEPASWLLLSAMGAVILLLLALALRL

pLDDT: mean 71.55, std 20.32, range [38.0, 96.62]

Secondary structure (DSSP, 8-state):
-PPPHHHHHHHHHHHHHHTT----EEEEETTTEEEEEEEEETTEEEEEEEE-SSS-B--EEEEEEE-SS-B-GGG-EEEETTS-B--EEEE-SSEEEEEE-S-B-TT-EEEEEEE--B-------------PPPPPPPPP----PPPPPPPPPPPPPPPPPPPP------PPPPPP-PPPPPP--HHHHHHHHHHHHHHHHHHHHTT-